Protein AF-A0A0G0PPK8-F1 (afdb_monomer)

Radius of gyration: 17.49 Å; Cα contacts (8 Å, |Δi|>4): 273; chains: 1; bounding box: 46×31×46 Å

pLDDT: mean 92.74, std 5.77, range [59.47, 97.94]

Structure (mmCIF, N/CA/C/O backbone):
data_AF-A0A0G0PPK8-F1
#
_entry.id   AF-A0A0G0PPK8-F1
#
loop_
_atom_site.group_PDB
_atom_site.id
_atom_site.type_symbol
_atom_site.label_atom_id
_atom_site.label_alt_id
_atom_site.label_comp_id
_atom_site.label_asym_id
_atom_site.label_entity_id
_atom_site.label_seq_id
_atom_site.pdbx_PDB_ins_code
_atom_site.Cartn_x
_atom_site.Cartn_y
_atom_site.Cartn_z
_atom_site.occupancy
_atom_site.B_iso_or_equiv
_atom_site.auth_seq_id
_atom_site.auth_comp_id
_atom_site.auth_asym_id
_atom_site.auth_atom_id
_atom_site.pdbx_PDB_model_num
ATOM 1 N N . MET A 1 1 ? -11.415 -2.241 -5.442 1.00 61.16 1 MET A N 1
ATOM 2 C CA . MET A 1 1 ? -12.197 -3.341 -6.053 1.00 61.16 1 MET A CA 1
ATOM 3 C C . MET A 1 1 ? -11.674 -4.699 -5.634 1.00 61.16 1 MET A C 1
ATOM 5 O O . MET A 1 1 ? -12.478 -5.451 -5.121 1.00 61.16 1 MET A O 1
ATOM 9 N N . ALA A 1 2 ? -10.376 -4.990 -5.770 1.00 75.19 2 ALA A N 1
ATOM 10 C CA . ALA A 1 2 ? -9.799 -6.233 -5.242 1.00 75.19 2 ALA A CA 1
ATOM 11 C C . ALA A 1 2 ? -10.056 -6.414 -3.732 1.00 75.19 2 ALA A C 1
ATOM 13 O O . ALA A 1 2 ? -10.532 -7.459 -3.322 1.00 75.19 2 ALA A O 1
ATOM 14 N N . LEU A 1 3 ? -9.889 -5.352 -2.932 1.00 80.19 3 LEU A N 1
ATOM 15 C CA . LEU A 1 3 ? -10.149 -5.392 -1.483 1.00 80.19 3 LEU A CA 1
ATOM 16 C C . LEU A 1 3 ? -11.588 -5.790 -1.114 1.00 80.19 3 LEU A C 1
ATOM 18 O O . LEU A 1 3 ? -11.798 -6.429 -0.096 1.00 80.19 3 LEU A O 1
ATOM 22 N N . ALA A 1 4 ? -12.577 -5.463 -1.949 1.00 78.81 4 ALA A N 1
ATOM 23 C CA . ALA A 1 4 ? -13.970 -5.840 -1.693 1.00 78.81 4 ALA A CA 1
ATOM 24 C C . ALA A 1 4 ? -14.207 -7.359 -1.810 1.00 78.81 4 ALA A C 1
ATOM 26 O O . ALA A 1 4 ? -15.272 -7.832 -1.447 1.00 78.81 4 ALA A O 1
ATOM 27 N N . LEU A 1 5 ? -13.239 -8.108 -2.346 1.00 84.06 5 LEU A N 1
ATOM 28 C CA . LEU A 1 5 ? -13.270 -9.569 -2.427 1.00 84.06 5 LEU A CA 1
ATOM 29 C C . LEU A 1 5 ? -12.538 -10.234 -1.253 1.00 84.06 5 LEU A C 1
ATOM 31 O O . LEU A 1 5 ? -12.618 -11.447 -1.106 1.00 84.06 5 LEU A O 1
ATOM 35 N N . SER A 1 6 ? -11.791 -9.462 -0.460 1.00 88.50 6 SER A N 1
ATOM 36 C CA . SER A 1 6 ? -10.935 -9.970 0.621 1.00 88.50 6 SER A CA 1
ATOM 37 C C . SER A 1 6 ? -11.378 -9.513 2.009 1.00 88.50 6 SER A C 1
ATOM 39 O O . SER A 1 6 ? -10.839 -9.995 2.996 1.00 88.50 6 SER A O 1
ATOM 41 N N . PHE A 1 7 ? -12.323 -8.575 2.088 1.00 91.44 7 PHE A N 1
ATOM 42 C CA . PHE A 1 7 ? -12.811 -8.003 3.338 1.00 91.44 7 PHE A CA 1
ATOM 43 C C . PHE A 1 7 ? -14.335 -7.916 3.319 1.00 91.44 7 PHE A C 1
ATOM 45 O O . PHE A 1 7 ? -14.922 -7.479 2.327 1.00 91.44 7 PHE A O 1
ATOM 52 N N . ASP A 1 8 ? -14.961 -8.235 4.449 1.00 88.94 8 ASP A N 1
ATOM 53 C CA . ASP A 1 8 ? -16.419 -8.154 4.611 1.00 88.94 8 ASP A CA 1
ATOM 54 C C . ASP A 1 8 ? -16.922 -6.704 4.616 1.00 88.94 8 ASP A C 1
ATOM 56 O O . ASP A 1 8 ? -18.039 -6.405 4.182 1.00 88.94 8 ASP A O 1
ATOM 60 N N . LYS A 1 9 ? -16.074 -5.780 5.089 1.00 95.44 9 LYS A N 1
ATOM 61 C CA . LYS A 1 9 ? -16.403 -4.366 5.260 1.00 95.44 9 LYS A CA 1
ATOM 62 C C . LYS A 1 9 ? -15.239 -3.456 4.882 1.00 95.44 9 LYS A C 1
ATOM 64 O O . LYS A 1 9 ? -14.116 -3.646 5.338 1.00 95.44 9 LYS A O 1
ATOM 69 N N . LEU A 1 10 ? -15.535 -2.396 4.132 1.00 97.50 10 LEU A N 1
ATOM 70 C CA . LEU A 1 10 ? -14.619 -1.293 3.849 1.00 97.50 10 LEU A CA 1
ATOM 71 C C . LEU A 1 10 ? -15.126 0.017 4.458 1.00 97.50 10 LEU A C 1
ATOM 73 O O . LEU A 1 10 ? -16.274 0.421 4.260 1.00 97.50 10 LEU A O 1
ATOM 77 N N . VAL A 1 11 ? -14.237 0.718 5.160 1.00 97.31 11 VAL A N 1
ATOM 78 C CA . VAL A 1 11 ? -14.459 2.092 5.625 1.00 97.31 11 VAL A CA 1
ATOM 79 C C . VAL A 1 11 ? -13.719 3.039 4.682 1.00 97.31 11 VAL A C 1
ATOM 81 O O . VAL A 1 11 ? -12.494 3.048 4.619 1.00 97.31 11 VAL A O 1
ATOM 84 N N . LEU A 1 12 ? -14.470 3.819 3.911 1.00 97.50 12 LEU A N 1
ATOM 85 C CA . LEU A 1 12 ? -13.967 4.740 2.900 1.00 97.50 12 LEU A CA 1
ATOM 86 C C . LEU A 1 12 ? -13.940 6.156 3.484 1.00 97.50 12 LEU A C 1
ATOM 88 O O . LEU A 1 12 ? -14.988 6.787 3.641 1.00 97.50 12 LEU A O 1
ATOM 92 N N . VAL A 1 13 ? -12.747 6.658 3.804 1.00 97.62 13 VAL A N 1
ATOM 93 C CA . VAL A 1 13 ? -12.580 7.980 4.425 1.00 97.62 13 VAL A CA 1
ATOM 94 C C . VAL A 1 13 ? -12.014 8.988 3.427 1.00 97.62 13 VAL A C 1
ATOM 96 O O . VAL A 1 13 ? -11.005 8.731 2.775 1.00 97.62 13 VAL A O 1
ATOM 99 N N . GLY A 1 14 ? -12.658 10.148 3.290 1.00 96.38 14 GLY A N 1
ATOM 100 C CA . GLY A 1 14 ? -12.242 11.182 2.344 1.00 96.38 14 GLY A CA 1
ATOM 101 C C . GLY A 1 14 ? -13.080 12.458 2.421 1.00 96.38 14 GLY A C 1
ATOM 102 O O . GLY A 1 14 ? -14.135 12.499 3.040 1.00 96.38 14 GLY A O 1
ATOM 103 N N . ARG A 1 15 ? -12.606 13.532 1.783 1.00 94.50 15 ARG A N 1
ATOM 104 C CA . ARG A 1 15 ? -13.264 14.854 1.843 1.00 94.50 15 ARG A CA 1
ATOM 105 C C . ARG A 1 15 ? -14.350 15.054 0.784 1.00 94.50 15 ARG A C 1
ATOM 107 O O . ARG A 1 15 ? -15.254 15.855 0.978 1.00 94.50 15 ARG A O 1
ATOM 114 N N . ASP A 1 16 ? -14.249 14.351 -0.341 1.00 96.19 16 ASP A N 1
ATOM 115 C CA . ASP A 1 16 ? -15.179 14.486 -1.464 1.00 96.19 16 ASP A CA 1
ATOM 116 C C . ASP A 1 16 ? -16.331 13.484 -1.311 1.00 96.19 16 ASP A C 1
ATOM 118 O O . ASP A 1 16 ? -16.202 12.299 -1.638 1.00 96.19 16 ASP A O 1
ATOM 122 N N . ALA A 1 17 ? -17.459 13.968 -0.789 1.00 95.62 17 ALA A N 1
ATOM 123 C CA . ALA A 1 17 ? -18.644 13.154 -0.534 1.00 95.62 17 ALA A CA 1
ATOM 124 C C . ALA A 1 17 ? -19.214 12.515 -1.812 1.00 95.62 17 ALA A C 1
ATOM 126 O O . ALA A 1 17 ? -19.687 11.377 -1.772 1.00 95.62 17 ALA A O 1
ATOM 127 N N . PHE A 1 18 ? -19.131 13.202 -2.956 1.00 96.88 18 PHE A N 1
ATOM 128 C CA . PHE A 1 18 ? -19.638 12.687 -4.226 1.00 96.88 18 PHE A CA 1
ATOM 129 C C . PHE A 1 18 ? -18.794 11.503 -4.713 1.00 96.88 18 PHE A C 1
ATOM 131 O O . PHE A 1 18 ? -19.330 10.438 -5.035 1.00 96.88 18 PHE A O 1
ATOM 138 N N . ARG A 1 19 ? -17.461 11.639 -4.692 1.00 95.44 19 ARG A N 1
ATOM 139 C CA . ARG A 1 19 ? -16.540 10.540 -5.027 1.00 95.44 19 ARG A CA 1
ATOM 140 C C . ARG A 1 19 ? -16.671 9.373 -4.057 1.00 95.44 19 ARG A C 1
ATOM 142 O O . ARG A 1 19 ? -16.663 8.226 -4.505 1.00 95.44 19 ARG A O 1
ATOM 149 N N . LEU A 1 20 ? -16.822 9.647 -2.759 1.00 97.06 20 LEU A N 1
ATOM 150 C CA . LEU A 1 20 ? -17.051 8.610 -1.753 1.00 97.06 20 LEU A CA 1
ATOM 151 C C . LEU A 1 20 ? -18.338 7.839 -2.028 1.00 97.06 20 LEU A C 1
ATOM 153 O O . LEU A 1 20 ? -18.304 6.611 -2.045 1.00 97.06 20 LEU A O 1
ATOM 157 N N . LYS A 1 21 ? -19.448 8.525 -2.320 1.00 97.88 21 LYS A N 1
ATOM 158 C CA . LYS A 1 21 ? -20.720 7.864 -2.637 1.00 97.88 21 LYS A CA 1
ATOM 159 C C . LYS A 1 21 ? -20.621 7.013 -3.904 1.00 97.88 21 LYS A C 1
ATOM 161 O O . LYS A 1 21 ? -21.094 5.877 -3.931 1.00 97.88 21 LYS A O 1
ATOM 166 N N . ALA A 1 22 ? -19.948 7.521 -4.937 1.00 96.31 22 ALA A N 1
ATOM 167 C CA . ALA A 1 22 ? -19.699 6.764 -6.160 1.00 96.31 22 ALA A CA 1
ATOM 168 C C . ALA A 1 22 ? -18.829 5.516 -5.910 1.00 96.31 22 ALA A C 1
ATOM 170 O O . ALA A 1 22 ? -19.069 4.464 -6.511 1.00 96.31 22 ALA A O 1
ATOM 171 N N . LEU A 1 23 ? -17.822 5.614 -5.034 1.00 95.00 23 LEU A N 1
ATOM 172 C CA . LEU A 1 23 ? -16.968 4.489 -4.652 1.00 95.00 23 LEU A CA 1
ATOM 173 C C . LEU A 1 23 ? -17.713 3.474 -3.778 1.00 95.00 23 LEU A C 1
ATOM 175 O O . LEU A 1 23 ? -17.586 2.279 -4.033 1.00 95.00 23 LEU A O 1
ATOM 179 N N . GLN A 1 24 ? -18.532 3.936 -2.831 1.00 97.31 24 GLN A N 1
ATOM 180 C CA . GLN A 1 24 ? -19.403 3.102 -2.000 1.00 97.31 24 GLN A CA 1
ATOM 181 C C . GLN A 1 24 ? -20.244 2.170 -2.872 1.00 97.31 24 GLN A C 1
ATOM 183 O O . GLN A 1 24 ? -20.127 0.954 -2.761 1.00 97.31 24 GLN A O 1
ATOM 188 N N . GLY A 1 25 ? -20.970 2.727 -3.848 1.00 96.56 25 GLY A N 1
ATOM 189 C CA . GLY A 1 25 ? -21.791 1.919 -4.749 1.00 96.56 25 GLY A CA 1
ATOM 190 C C . GLY A 1 25 ? -20.979 0.922 -5.587 1.00 96.56 25 GLY A C 1
ATOM 191 O O . GLY A 1 25 ? -21.481 -0.144 -5.932 1.00 96.56 25 GLY A O 1
ATOM 192 N N . LYS A 1 26 ? -19.713 1.220 -5.924 1.00 94.44 26 LYS A N 1
ATOM 193 C CA . LYS A 1 26 ? -18.829 0.256 -6.612 1.00 94.44 26 LYS A CA 1
ATOM 194 C C . LYS A 1 26 ? -18.411 -0.903 -5.706 1.00 94.44 26 LYS A C 1
ATOM 196 O O . LYS A 1 26 ? -18.257 -2.010 -6.213 1.00 94.44 26 LYS A O 1
ATOM 201 N N . VAL A 1 27 ? -18.187 -0.639 -4.420 1.00 95.38 27 VAL A N 1
ATOM 202 C CA . VAL A 1 27 ? -17.830 -1.654 -3.419 1.00 95.38 27 VAL A CA 1
ATOM 203 C C . VAL A 1 27 ? -19.038 -2.539 -3.108 1.00 95.38 27 VAL A C 1
ATOM 205 O O . VAL A 1 27 ? -18.928 -3.757 -3.199 1.00 95.38 27 VAL A O 1
ATOM 208 N N . GLU A 1 28 ? -20.205 -1.942 -2.870 1.00 95.25 28 GLU A N 1
ATOM 209 C CA . GLU A 1 28 ? -21.443 -2.668 -2.549 1.00 95.25 28 GLU A CA 1
ATOM 210 C C . GLU A 1 28 ? -21.911 -3.561 -3.703 1.00 95.25 28 GLU A C 1
ATOM 212 O O . GLU A 1 28 ? -22.297 -4.705 -3.484 1.00 95.25 28 GLU A O 1
ATOM 217 N N . ARG A 1 29 ? -21.772 -3.112 -4.960 1.00 94.56 29 ARG A N 1
ATOM 218 C CA . ARG A 1 29 ? -22.034 -3.958 -6.144 1.00 94.56 29 ARG A CA 1
ATOM 219 C C . ARG A 1 29 ? -21.132 -5.191 -6.245 1.00 94.56 29 ARG A C 1
ATOM 221 O O . ARG A 1 29 ? -21.389 -6.058 -7.074 1.00 94.56 29 ARG A O 1
ATOM 228 N N . ARG A 1 30 ? -20.053 -5.255 -5.464 1.00 90.56 30 ARG A N 1
ATOM 229 C CA . ARG A 1 30 ? -19.171 -6.424 -5.360 1.00 90.56 30 ARG A CA 1
ATOM 230 C C . ARG A 1 30 ? -19.468 -7.289 -4.133 1.00 90.56 30 ARG A C 1
ATOM 232 O O . ARG A 1 30 ? -18.726 -8.231 -3.903 1.00 90.56 30 ARG A O 1
ATOM 239 N N . GLY A 1 31 ? -20.545 -7.001 -3.399 1.00 91.81 31 GLY A N 1
ATOM 240 C CA . GLY A 1 31 ? -20.997 -7.791 -2.251 1.00 91.81 31 GLY A CA 1
ATOM 241 C C . GLY A 1 31 ? -20.334 -7.429 -0.921 1.00 91.81 31 GLY A C 1
ATOM 242 O O . GLY A 1 31 ? -20.536 -8.135 0.056 1.00 91.81 31 GLY A O 1
ATOM 243 N N . CYS A 1 32 ? -19.564 -6.339 -0.864 1.00 95.25 32 CYS A N 1
ATOM 244 C CA . CYS A 1 32 ? -18.865 -5.897 0.344 1.00 95.25 32 CYS A CA 1
ATOM 245 C C . CYS A 1 32 ? -19.597 -4.721 1.001 1.00 95.25 32 CYS A C 1
ATOM 247 O O . CYS A 1 32 ? -20.018 -3.785 0.311 1.00 95.25 32 CYS A O 1
ATOM 249 N N . GLN A 1 33 ? -19.719 -4.727 2.330 1.00 96.19 33 GLN A N 1
ATOM 250 C CA . GLN A 1 33 ? -20.308 -3.607 3.059 1.00 96.19 33 GLN A CA 1
ATOM 251 C C . GLN A 1 33 ? -19.392 -2.379 2.965 1.00 96.19 33 GLN A C 1
ATOM 253 O O . GLN A 1 33 ? -18.202 -2.462 3.258 1.00 96.19 33 GLN A O 1
ATOM 258 N N . ALA A 1 34 ? -19.934 -1.210 2.622 1.00 97.31 34 ALA A N 1
ATOM 259 C CA . ALA A 1 34 ? -19.151 0.020 2.544 1.00 97.31 34 ALA A CA 1
ATOM 260 C C . ALA A 1 34 ? -19.726 1.122 3.437 1.00 97.31 34 ALA A C 1
ATOM 262 O O . ALA A 1 34 ? -20.887 1.507 3.311 1.00 97.31 34 ALA A O 1
ATOM 263 N N . VAL A 1 35 ? -18.889 1.678 4.310 1.00 97.31 35 VAL A N 1
ATOM 264 C CA . VAL A 1 35 ? -19.208 2.857 5.127 1.00 97.31 35 VAL A CA 1
ATOM 265 C C . VAL A 1 35 ? -18.378 4.024 4.619 1.00 97.31 35 VAL A C 1
ATOM 267 O O . VAL A 1 35 ? -17.168 3.890 4.481 1.00 97.31 35 VAL A O 1
ATOM 270 N N . ILE A 1 36 ? -19.007 5.165 4.345 1.00 97.94 36 ILE A N 1
ATOM 271 C CA . ILE A 1 36 ? -18.302 6.391 3.950 1.00 97.94 36 ILE A CA 1
ATOM 272 C C . ILE A 1 36 ? -18.223 7.364 5.124 1.00 97.94 36 ILE A C 1
ATOM 274 O O . ILE A 1 36 ? -19.154 7.449 5.921 1.00 97.94 36 ILE A O 1
ATOM 278 N N . SER A 1 37 ? -17.126 8.109 5.224 1.00 97.25 37 SER A N 1
ATOM 279 C CA . SER A 1 37 ? -16.945 9.137 6.251 1.00 97.25 37 SER A CA 1
ATOM 280 C C . SER A 1 37 ? -16.005 10.236 5.771 1.00 97.25 37 SER A C 1
ATOM 282 O O . SER A 1 37 ? -15.072 9.978 5.015 1.00 97.25 37 SER A O 1
ATOM 284 N N . SER A 1 38 ? -16.209 11.460 6.248 1.00 96.06 38 SER A N 1
ATOM 285 C CA . SER A 1 38 ? -15.200 12.525 6.175 1.00 96.06 38 SER A CA 1
ATOM 286 C C . SER A 1 38 ? -14.371 12.653 7.454 1.00 96.06 38 SER A C 1
ATOM 288 O O . SER A 1 38 ? -13.388 13.388 7.471 1.00 96.06 38 SER A O 1
ATOM 290 N N . ASP A 1 39 ? -14.762 11.945 8.514 1.00 95.88 39 ASP A N 1
ATOM 291 C CA . ASP A 1 39 ? -14.097 11.932 9.813 1.00 95.88 39 ASP A CA 1
ATOM 292 C C . ASP A 1 39 ? -13.145 10.730 9.935 1.00 95.88 39 ASP A C 1
ATOM 294 O O . ASP A 1 39 ? -13.548 9.575 9.732 1.00 95.88 39 ASP A O 1
ATOM 298 N N . LEU A 1 40 ? -11.891 11.019 10.295 1.00 96.19 40 LEU A N 1
ATOM 299 C CA . LEU A 1 40 ? -10.827 10.045 10.538 1.00 96.19 40 LEU A CA 1
ATOM 300 C C . LEU A 1 40 ? -11.079 9.174 11.773 1.00 96.19 40 LEU A C 1
ATOM 302 O O . LEU A 1 40 ? -10.518 8.085 11.848 1.00 96.19 40 LEU A O 1
ATOM 306 N N . VAL A 1 41 ? -11.957 9.570 12.699 1.00 96.00 41 VAL A N 1
ATOM 307 C CA . VAL A 1 41 ? -12.339 8.730 13.849 1.00 96.00 41 VAL A CA 1
ATOM 308 C C . VAL A 1 41 ? -12.871 7.366 13.397 1.00 96.00 41 VAL A C 1
ATOM 310 O O . VAL A 1 41 ? -12.678 6.369 14.090 1.00 96.00 41 VAL A O 1
ATOM 313 N N . GLN A 1 42 ? -13.480 7.275 12.210 1.00 96.44 42 GLN A N 1
ATOM 314 C CA . GLN A 1 42 ? -13.987 6.008 11.670 1.00 96.44 42 GLN A CA 1
ATOM 315 C C . GLN A 1 42 ? -12.887 4.987 11.336 1.00 96.44 42 GLN A C 1
ATOM 317 O O . GLN A 1 42 ? -13.186 3.795 11.255 1.00 96.44 42 GLN A O 1
ATOM 322 N N . VAL A 1 43 ? -11.628 5.422 11.196 1.00 96.75 43 VAL A N 1
ATOM 323 C CA . VAL A 1 43 ? -10.470 4.542 10.956 1.00 96.75 43 VAL A CA 1
ATOM 324 C C . VAL A 1 43 ? -10.281 3.541 12.101 1.00 96.75 43 VAL A C 1
ATOM 326 O O . VAL A 1 43 ? -9.858 2.415 11.854 1.00 96.75 43 VAL A O 1
ATOM 329 N N . ARG A 1 44 ? -10.705 3.878 13.329 1.00 96.25 44 ARG A N 1
ATOM 330 C CA . ARG A 1 44 ? -10.547 3.016 14.517 1.00 96.25 44 ARG A CA 1
ATOM 331 C C . ARG A 1 44 ? -11.285 1.678 14.425 1.00 96.25 44 ARG A C 1
ATOM 333 O O . ARG A 1 44 ? -11.077 0.801 15.255 1.00 96.25 44 ARG A O 1
ATOM 340 N N . ASN A 1 45 ? -12.186 1.547 13.453 1.00 93.94 45 ASN A N 1
ATOM 341 C CA . ASN A 1 45 ? -12.973 0.342 13.218 1.00 93.94 45 ASN A CA 1
ATOM 342 C C . ASN A 1 45 ? -12.285 -0.642 12.256 1.00 93.94 45 ASN A C 1
ATOM 344 O O . ASN A 1 45 ? -12.868 -1.685 11.971 1.00 93.94 45 ASN A O 1
ATOM 348 N N . ALA A 1 46 ? -11.116 -0.297 11.707 1.00 95.94 46 ALA A N 1
ATOM 349 C CA . ALA A 1 46 ? -10.417 -1.093 10.708 1.00 95.94 46 ALA A CA 1
ATOM 350 C C . ALA A 1 46 ? -9.212 -1.831 11.306 1.00 95.94 46 ALA A C 1
ATOM 352 O O . ALA A 1 46 ? -8.419 -1.247 12.044 1.00 95.94 46 ALA A O 1
ATOM 353 N N . ASP A 1 47 ? -9.064 -3.103 10.936 1.00 94.94 47 ASP A N 1
ATOM 354 C CA . ASP A 1 47 ? -7.879 -3.917 11.239 1.00 94.94 47 ASP A CA 1
ATOM 355 C C . ASP A 1 47 ? -6.713 -3.577 10.301 1.00 94.94 47 ASP A C 1
ATOM 357 O O . ASP A 1 47 ? -5.554 -3.552 10.709 1.00 94.94 47 ASP A O 1
ATOM 361 N N . VAL A 1 48 ? -7.037 -3.255 9.044 1.00 95.94 48 VAL A N 1
ATOM 362 C CA . VAL A 1 48 ? -6.084 -2.824 8.018 1.00 95.94 48 VAL A CA 1
ATOM 363 C C . VAL A 1 48 ? -6.463 -1.435 7.520 1.00 95.94 48 VAL A C 1
ATOM 365 O O . VAL A 1 48 ? -7.580 -1.201 7.056 1.00 95.94 48 VAL A O 1
ATOM 368 N N . VAL A 1 49 ? -5.513 -0.509 7.581 1.00 97.19 49 VAL A N 1
ATOM 369 C CA . VAL A 1 49 ? -5.653 0.878 7.136 1.00 97.19 49 VAL A CA 1
ATOM 370 C C . VAL A 1 49 ? -4.743 1.097 5.937 1.00 97.19 49 VAL A C 1
ATOM 372 O O . VAL A 1 49 ? -3.547 0.855 6.019 1.00 97.19 49 VAL A O 1
ATOM 375 N N . ILE A 1 50 ? -5.284 1.588 4.824 1.00 97.12 50 ILE A N 1
ATOM 376 C CA . ILE A 1 50 ? -4.486 1.971 3.652 1.00 97.12 50 ILE A CA 1
ATOM 377 C C . ILE A 1 50 ? -4.566 3.485 3.505 1.00 97.12 50 ILE A C 1
ATOM 379 O O . ILE A 1 50 ? -5.653 4.030 3.301 1.00 97.12 50 ILE A O 1
ATOM 383 N N . THR A 1 51 ? -3.430 4.172 3.588 1.00 96.81 51 THR A N 1
ATOM 384 C CA . THR A 1 51 ? -3.371 5.620 3.363 1.00 96.81 51 THR A CA 1
ATOM 385 C C . THR A 1 51 ? -2.909 5.885 1.935 1.00 96.81 51 THR A C 1
ATOM 387 O O . THR A 1 51 ? -1.799 5.548 1.541 1.00 96.81 51 THR A O 1
ATOM 390 N N . ALA A 1 52 ? -3.781 6.493 1.136 1.00 94.44 52 ALA A N 1
ATOM 391 C CA . ALA A 1 52 ? -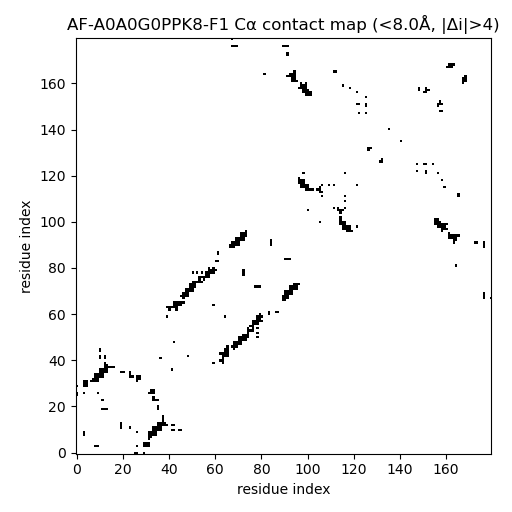3.489 6.904 -0.237 1.00 94.44 52 ALA A CA 1
ATOM 392 C C . ALA A 1 52 ? -4.065 8.306 -0.473 1.00 94.44 52 ALA A C 1
ATOM 394 O O . ALA A 1 52 ? -4.946 8.512 -1.310 1.00 94.44 52 ALA A O 1
ATOM 395 N N . THR A 1 53 ? -3.648 9.260 0.361 1.00 93.94 53 THR A N 1
ATOM 396 C CA . THR A 1 53 ? -4.199 10.618 0.366 1.00 93.94 53 THR A CA 1
ATOM 397 C C . THR A 1 53 ? -3.204 11.629 -0.190 1.00 93.94 53 THR A C 1
ATOM 399 O O . THR A 1 53 ? -2.004 11.387 -0.263 1.00 93.94 53 THR A O 1
ATOM 402 N N . SER A 1 54 ? -3.714 12.804 -0.555 1.00 92.00 54 SER A N 1
ATOM 403 C CA . SER A 1 54 ? -2.909 13.958 -0.960 1.00 92.00 54 SER A CA 1
ATOM 404 C C . SER A 1 54 ? -2.651 14.930 0.203 1.00 92.00 54 SER A C 1
ATOM 406 O O . SER A 1 54 ? -2.507 16.133 -0.022 1.00 92.00 54 SER A O 1
ATOM 408 N N . ALA A 1 55 ? -2.741 14.471 1.456 1.00 93.94 55 ALA A N 1
ATOM 409 C CA . ALA A 1 55 ? -2.505 15.331 2.609 1.00 93.94 55 ALA A CA 1
ATOM 410 C C . ALA A 1 55 ? -1.026 15.757 2.657 1.00 93.94 55 ALA A C 1
ATOM 412 O O . ALA A 1 55 ? -0.149 14.908 2.518 1.00 93.94 55 ALA A O 1
ATOM 413 N N . PRO A 1 56 ? -0.722 17.043 2.905 1.00 92.62 56 PRO A N 1
ATOM 414 C CA . PRO A 1 56 ? 0.658 17.533 2.908 1.00 92.62 56 PRO A CA 1
ATOM 415 C C . PRO A 1 56 ? 1.427 17.174 4.192 1.00 92.62 56 PRO A C 1
ATOM 417 O O . PRO A 1 56 ? 2.570 17.586 4.360 1.00 92.62 56 PRO A O 1
ATOM 420 N N . ARG A 1 57 ? 0.790 16.478 5.140 1.00 93.44 57 ARG A N 1
ATOM 421 C CA . ARG A 1 57 ? 1.341 16.160 6.461 1.00 93.44 57 ARG A CA 1
ATOM 422 C C . ARG A 1 57 ? 0.750 14.867 7.005 1.00 93.44 57 ARG A C 1
ATOM 424 O O . ARG A 1 57 ? -0.293 14.417 6.532 1.00 93.44 57 ARG A O 1
ATOM 431 N N . ALA A 1 58 ? 1.360 14.353 8.070 1.00 93.56 58 ALA A N 1
ATOM 432 C CA . ALA A 1 58 ? 0.785 13.274 8.856 1.00 93.56 58 ALA A CA 1
ATOM 433 C C . ALA A 1 58 ? -0.598 13.669 9.411 1.00 93.56 58 ALA A C 1
ATOM 435 O O . ALA A 1 58 ? -0.767 14.738 10.011 1.00 93.56 58 ALA A O 1
ATOM 436 N N . ILE A 1 59 ? -1.587 12.805 9.179 1.00 96.44 59 ILE A N 1
ATOM 437 C CA . ILE A 1 59 ? -2.991 12.993 9.582 1.00 96.44 59 ILE A CA 1
ATOM 438 C C . ILE A 1 59 ? -3.522 11.826 10.419 1.00 96.44 59 ILE A C 1
ATOM 440 O O . ILE A 1 59 ? -4.509 11.990 11.137 1.00 96.44 59 ILE A O 1
ATOM 444 N N . ILE A 1 60 ? -2.873 10.662 10.361 1.00 97.81 60 ILE A N 1
ATOM 445 C CA . ILE A 1 60 ? -3.195 9.529 11.223 1.00 97.81 60 ILE A CA 1
ATOM 446 C C . ILE A 1 60 ? -2.543 9.754 12.588 1.00 97.81 60 ILE A C 1
ATOM 448 O O . ILE A 1 60 ? -1.383 10.151 12.679 1.00 97.81 60 ILE A O 1
ATOM 452 N N . LYS A 1 61 ? -3.314 9.518 13.648 1.00 97.31 61 LYS A N 1
ATOM 453 C CA . LYS A 1 61 ? -2.918 9.691 15.046 1.00 97.31 61 LYS A CA 1
ATOM 454 C C . LYS 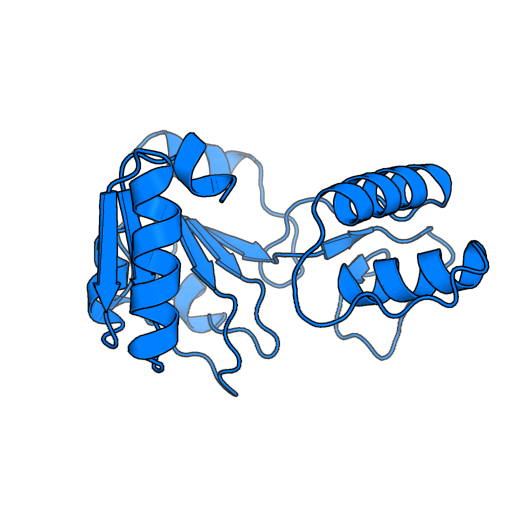A 1 61 ? -3.245 8.428 15.832 1.00 97.31 61 LYS A C 1
ATOM 456 O O . LYS A 1 61 ? -3.960 7.559 15.332 1.00 97.31 61 LYS A O 1
ATOM 461 N N . SER A 1 62 ? -2.755 8.342 17.065 1.00 96.62 62 SER A N 1
ATOM 462 C CA . SER A 1 62 ? -2.952 7.170 17.917 1.00 96.62 62 SER A CA 1
ATOM 463 C C . SER A 1 62 ? -4.424 6.898 18.210 1.00 96.62 62 SER A C 1
ATOM 465 O O . SER A 1 62 ? -4.811 5.733 18.188 1.00 96.62 62 SER A O 1
ATOM 467 N N . GLU A 1 63 ? -5.259 7.9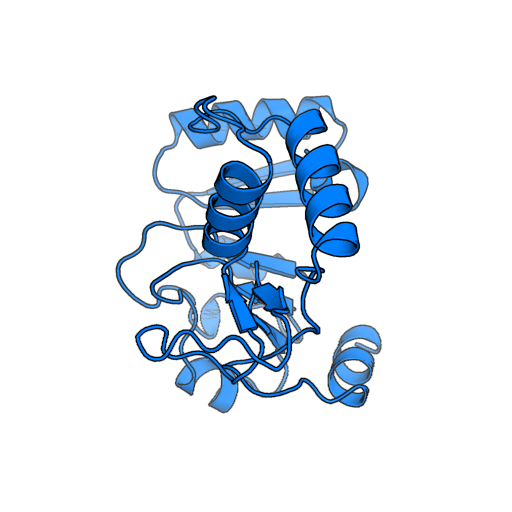31 18.383 1.00 95.88 63 GLU A N 1
ATOM 468 C CA . GLU A 1 63 ? -6.701 7.767 18.613 1.00 95.88 63 GLU A CA 1
ATOM 469 C C . GLU A 1 63 ? -7.472 7.216 17.399 1.00 95.88 63 GLU A C 1
ATOM 471 O O . GLU A 1 63 ? -8.584 6.709 17.546 1.00 95.88 63 GLU A O 1
ATOM 476 N N . HIS A 1 64 ? -6.894 7.300 16.196 1.00 97.62 64 HIS A N 1
ATOM 477 C CA . HIS A 1 64 ? -7.529 6.817 14.969 1.00 97.62 64 HIS A CA 1
ATOM 478 C C . HIS A 1 64 ? -7.303 5.323 14.728 1.00 97.62 64 HIS A C 1
ATOM 480 O O . HIS A 1 64 ? -7.978 4.751 13.880 1.00 97.62 64 HIS A O 1
ATOM 486 N N . LEU A 1 65 ? -6.344 4.690 15.407 1.00 97.75 65 LEU A N 1
ATOM 487 C CA . LEU A 1 65 ? -5.919 3.327 15.094 1.00 97.75 65 LEU A CA 1
ATOM 488 C C . LEU A 1 65 ? -6.410 2.335 16.141 1.00 97.75 65 LEU A C 1
ATOM 490 O O . LEU A 1 65 ? -6.142 2.501 17.337 1.00 97.75 65 LEU A O 1
ATOM 494 N N . LYS A 1 66 ? -7.055 1.264 15.665 1.00 96.50 66 LYS A N 1
ATOM 495 C CA . LYS A 1 66 ? -7.380 0.085 16.472 1.00 96.50 66 LYS A CA 1
ATOM 496 C C . LYS A 1 66 ? -6.104 -0.497 17.092 1.00 96.50 66 LYS A C 1
ATOM 498 O O . LYS A 1 66 ? -4.997 -0.291 16.585 1.00 96.50 66 LYS A O 1
ATOM 503 N N . GLN A 1 67 ? -6.246 -1.195 18.213 1.00 94.69 67 GLN A N 1
ATOM 504 C CA . GLN A 1 67 ? -5.160 -2.010 18.748 1.00 94.69 67 GLN A CA 1
ATOM 505 C C . GLN A 1 67 ? -4.724 -3.043 17.702 1.00 94.69 67 GLN A C 1
ATOM 507 O O . GLN A 1 67 ? -5.580 -3.639 17.051 1.00 94.69 67 GLN A O 1
ATOM 512 N N . SER A 1 68 ? -3.411 -3.218 17.537 1.00 94.88 68 SER A N 1
ATOM 513 C CA . SER A 1 68 ? -2.827 -4.169 16.578 1.00 94.88 68 SER A CA 1
ATOM 514 C C . SER A 1 68 ? -3.188 -3.925 15.106 1.00 94.88 68 SER A C 1
ATOM 516 O O . SER A 1 68 ? -3.072 -4.823 14.279 1.00 94.88 68 SER A O 1
ATOM 518 N N . ALA A 1 69 ? -3.579 -2.697 14.750 1.00 96.06 69 ALA A N 1
ATOM 519 C CA . ALA A 1 69 ? -3.853 -2.342 13.362 1.00 96.06 69 ALA A CA 1
ATOM 520 C C . ALA A 1 69 ? -2.594 -2.431 12.476 1.00 96.06 69 ALA A C 1
ATOM 522 O O . ALA A 1 69 ? -1.494 -2.041 12.882 1.00 96.06 69 ALA A O 1
ATOM 523 N N . VAL A 1 70 ? -2.785 -2.858 11.227 1.00 96.88 70 VAL A N 1
ATOM 524 C CA . VAL A 1 70 ? -1.774 -2.781 10.164 1.00 96.88 70 VAL A CA 1
ATOM 525 C C . VAL A 1 70 ? -2.052 -1.557 9.301 1.00 96.88 70 VAL A C 1
ATOM 527 O O . VAL A 1 70 ? -3.155 -1.396 8.785 1.00 96.88 70 VAL A O 1
ATOM 530 N N . VAL A 1 71 ? -1.056 -0.698 9.101 1.00 97.56 71 VAL A N 1
ATOM 531 C CA . VAL A 1 71 ? -1.150 0.484 8.242 1.00 97.56 71 VAL A CA 1
ATOM 532 C C . VAL A 1 71 ? -0.258 0.308 7.020 1.00 97.56 71 VAL A C 1
ATOM 534 O O . VAL A 1 71 ? 0.960 0.283 7.141 1.00 97.56 71 VAL A O 1
ATOM 537 N N . PHE A 1 72 ? -0.854 0.216 5.835 1.00 97.00 72 PHE A N 1
ATOM 538 C CA . PHE A 1 72 ? -0.150 0.215 4.556 1.00 97.00 72 PHE A CA 1
ATOM 539 C C . PHE A 1 72 ? -0.064 1.655 4.025 1.00 97.00 72 PHE A C 1
ATOM 541 O O . PHE A 1 72 ? -1.044 2.205 3.513 1.00 97.00 72 PHE A O 1
ATOM 548 N N . GLU A 1 73 ? 1.097 2.286 4.204 1.00 96.25 73 GLU A N 1
ATOM 549 C CA . GLU A 1 73 ? 1.316 3.713 3.955 1.00 96.25 73 GLU A CA 1
ATOM 550 C C . GLU A 1 73 ? 1.799 3.972 2.526 1.00 96.25 73 GLU A C 1
ATOM 552 O O . GLU A 1 73 ? 2.959 3.737 2.208 1.00 96.25 73 GLU A O 1
ATOM 557 N N . VAL A 1 74 ? 0.920 4.473 1.656 1.00 95.25 74 VAL A N 1
ATOM 558 C CA . VAL A 1 74 ? 1.231 4.742 0.236 1.00 95.25 74 VAL A CA 1
ATOM 559 C C . VAL A 1 74 ? 1.450 6.237 -0.037 1.00 95.25 74 VAL A C 1
ATOM 561 O O . VAL A 1 74 ? 1.906 6.613 -1.117 1.00 95.25 74 VAL A O 1
ATOM 564 N N . SER A 1 75 ? 1.115 7.119 0.905 1.00 93.44 75 SER A N 1
ATOM 565 C CA . SER A 1 75 ? 1.069 8.560 0.644 1.00 93.44 75 SER A CA 1
ATOM 566 C C . SER A 1 75 ? 2.464 9.189 0.675 1.00 93.44 75 SER A C 1
ATOM 568 O O . SER A 1 75 ? 3.333 8.805 1.456 1.00 93.44 75 SER A O 1
ATOM 570 N N . GLN A 1 76 ? 2.664 10.205 -0.165 1.00 90.94 76 GLN A N 1
ATOM 571 C CA . GLN A 1 76 ? 3.873 11.028 -0.188 1.00 90.94 76 GLN A CA 1
ATOM 572 C C . GLN A 1 76 ? 3.465 12.512 -0.197 1.00 90.94 76 GLN A C 1
ATOM 574 O O . GLN A 1 76 ? 2.881 12.959 -1.187 1.00 90.94 76 GLN A O 1
ATOM 579 N N . PRO A 1 77 ? 3.736 13.290 0.874 1.00 92.00 77 PRO A N 1
ATOM 580 C CA . PRO A 1 77 ? 4.387 12.895 2.133 1.00 92.00 77 PRO A CA 1
ATOM 581 C C . PRO A 1 77 ? 3.600 11.855 2.958 1.00 92.00 77 PRO A C 1
ATOM 583 O O . PRO A 1 77 ? 2.373 11.774 2.861 1.00 92.00 77 PRO A O 1
ATOM 586 N N . ARG A 1 78 ? 4.307 11.090 3.806 1.00 93.56 78 ARG A N 1
ATOM 587 C CA . ARG A 1 78 ? 3.713 10.044 4.663 1.00 93.56 78 ARG A CA 1
ATOM 588 C C . ARG A 1 78 ? 2.590 10.600 5.544 1.00 93.56 78 ARG A C 1
ATOM 590 O O . ARG A 1 78 ? 2.711 11.669 6.147 1.00 93.56 78 ARG A O 1
ATOM 597 N N . ASN A 1 79 ? 1.492 9.856 5.644 1.00 96.75 79 ASN A N 1
ATOM 598 C CA . ASN A 1 79 ? 0.347 10.211 6.486 1.00 96.75 79 ASN A CA 1
ATOM 599 C C . ASN A 1 79 ? 0.469 9.709 7.937 1.00 96.75 79 ASN A C 1
ATOM 601 O O . ASN A 1 79 ? -0.285 10.180 8.798 1.00 96.75 79 ASN A O 1
ATOM 605 N N . VAL A 1 80 ? 1.430 8.824 8.209 1.00 96.94 80 VAL A N 1
ATOM 606 C CA . VAL A 1 80 ? 1.842 8.352 9.538 1.00 96.94 80 VAL A CA 1
ATOM 607 C C . VAL A 1 80 ? 3.240 8.879 9.884 1.00 96.94 80 VAL A C 1
ATOM 609 O O . VAL A 1 80 ? 4.146 8.842 9.052 1.00 96.94 80 VAL A O 1
ATOM 612 N N . SER A 1 81 ? 3.435 9.363 11.114 1.00 96.00 81 SER A N 1
ATOM 613 C CA . SER A 1 81 ? 4.741 9.821 11.611 1.00 96.00 81 SER A CA 1
ATOM 614 C C . SER A 1 81 ? 5.516 8.715 12.334 1.00 96.00 81 SER A C 1
ATOM 616 O O . SER A 1 81 ? 4.925 7.842 12.967 1.00 96.00 81 SER A O 1
ATOM 618 N N . GLU A 1 82 ? 6.849 8.804 12.349 1.00 93.69 82 GLU A N 1
ATOM 619 C CA . GLU A 1 82 ? 7.701 7.909 13.156 1.00 93.69 82 GLU A CA 1
ATOM 620 C C . GLU A 1 82 ? 7.375 7.978 14.652 1.00 93.69 82 GLU A C 1
ATOM 622 O O . GLU A 1 82 ? 7.433 6.978 15.366 1.00 93.69 82 GLU A O 1
ATOM 627 N N . SER A 1 83 ? 7.008 9.166 15.143 1.00 95.44 83 SER A N 1
ATOM 628 C CA . SER A 1 83 ? 6.602 9.358 16.536 1.00 95.44 83 SER A CA 1
ATOM 629 C C . SER A 1 83 ? 5.365 8.538 16.903 1.00 95.44 83 SER A C 1
ATOM 631 O O . SER A 1 83 ? 5.283 8.057 18.031 1.00 95.44 83 SER A O 1
ATOM 633 N N . LEU A 1 84 ? 4.436 8.330 15.960 1.00 95.94 84 LEU A N 1
ATOM 634 C CA . LEU A 1 84 ? 3.256 7.505 16.196 1.00 95.94 84 LEU A CA 1
ATOM 635 C C . LEU A 1 84 ? 3.646 6.042 16.418 1.00 95.94 84 LEU A C 1
ATOM 637 O O . LEU A 1 84 ? 3.141 5.420 17.346 1.00 95.94 84 LEU A O 1
ATOM 641 N N . VAL A 1 85 ? 4.578 5.511 15.623 1.00 92.75 85 VAL A N 1
ATOM 642 C CA . VAL A 1 85 ? 5.062 4.128 15.781 1.00 92.75 85 VAL A CA 1
ATOM 643 C C . VAL A 1 85 ? 5.767 3.938 17.121 1.00 92.75 85 VAL A C 1
ATOM 645 O O . VAL A 1 85 ? 5.544 2.943 17.801 1.00 92.75 85 VAL A O 1
ATOM 648 N N . LYS A 1 86 ? 6.551 4.931 17.559 1.00 93.62 86 LYS A N 1
ATOM 649 C CA . LYS A 1 86 ? 7.180 4.915 18.891 1.00 93.62 86 LYS A CA 1
ATOM 650 C C . LYS A 1 86 ? 6.143 4.917 20.023 1.00 93.62 86 LYS A C 1
ATOM 652 O O . LYS A 1 86 ? 6.350 4.261 21.036 1.00 93.62 86 LYS A O 1
ATOM 657 N N . GLN A 1 87 ? 5.031 5.636 19.853 1.00 96.50 87 GLN A N 1
ATOM 658 C CA . GLN A 1 87 ? 3.930 5.680 20.825 1.00 96.50 87 GLN A CA 1
ATOM 659 C C . GLN A 1 87 ? 3.079 4.400 20.821 1.00 96.50 87 GLN A C 1
ATOM 661 O O . GLN A 1 87 ? 2.512 4.033 21.849 1.00 96.50 87 GLN A O 1
ATOM 666 N N . ARG A 1 88 ? 2.948 3.747 19.665 1.00 95.44 88 ARG A N 1
ATOM 667 C CA . ARG A 1 88 ? 2.093 2.578 19.441 1.00 95.44 88 ARG A CA 1
ATOM 668 C C . ARG A 1 88 ? 2.949 1.394 18.975 1.00 95.44 88 ARG A C 1
ATOM 670 O O . ARG A 1 88 ? 2.900 1.028 17.807 1.00 95.44 88 ARG A O 1
ATOM 677 N N . PRO A 1 89 ? 3.723 0.753 19.867 1.00 92.62 89 PRO A N 1
ATOM 678 C CA . PRO A 1 89 ? 4.511 -0.421 19.492 1.00 92.62 89 PRO A CA 1
ATOM 679 C C . PRO A 1 89 ? 3.638 -1.629 19.109 1.00 92.62 89 PRO A C 1
ATOM 681 O O . PRO A 1 89 ? 4.153 -2.621 18.599 1.00 92.62 89 PRO A O 1
ATOM 684 N N . ASP A 1 90 ? 2.329 -1.573 19.368 1.00 94.38 90 ASP A N 1
ATOM 685 C CA . ASP A 1 90 ? 1.371 -2.619 19.024 1.00 94.38 90 ASP A CA 1
ATOM 686 C C . ASP A 1 90 ? 0.936 -2.606 17.551 1.00 94.38 90 ASP A C 1
ATOM 688 O O . ASP A 1 90 ? 0.455 -3.633 17.083 1.00 94.38 90 ASP A O 1
ATOM 692 N N . ILE A 1 91 ? 1.092 -1.492 16.825 1.00 95.75 91 ILE A N 1
ATOM 693 C CA . ILE A 1 91 ? 0.720 -1.403 15.403 1.00 95.75 91 ILE A CA 1
ATOM 694 C C . ILE A 1 91 ? 1.894 -1.786 14.495 1.00 95.75 91 ILE A C 1
ATOM 696 O O . ILE A 1 91 ? 3.060 -1.714 14.888 1.00 95.75 91 ILE A O 1
ATOM 700 N N . LEU A 1 92 ? 1.589 -2.120 13.242 1.00 96.69 92 LEU A N 1
ATOM 701 C CA . LEU A 1 92 ? 2.587 -2.288 12.185 1.00 96.69 92 LEU A CA 1
ATOM 702 C C . LEU A 1 92 ? 2.325 -1.291 11.071 1.00 96.69 92 LEU A C 1
ATOM 704 O O . LEU A 1 92 ? 1.254 -1.294 10.475 1.00 96.69 92 LEU A O 1
ATOM 708 N N . VAL A 1 93 ? 3.322 -0.473 10.758 1.00 96.94 93 VAL A N 1
ATOM 709 C CA . VAL A 1 93 ? 3.303 0.387 9.573 1.00 96.94 93 VAL A CA 1
ATOM 710 C C . VAL A 1 93 ? 4.175 -0.252 8.504 1.00 96.94 93 VAL A C 1
ATOM 712 O O . VAL A 1 93 ? 5.310 -0.617 8.789 1.00 96.94 93 VAL A O 1
ATOM 715 N N . ILE A 1 94 ? 3.661 -0.368 7.288 1.00 96.31 94 ILE A N 1
ATOM 716 C CA . ILE A 1 94 ? 4.361 -0.898 6.121 1.00 96.31 94 ILE A CA 1
ATOM 717 C C . ILE A 1 94 ? 4.495 0.232 5.104 1.00 96.31 94 ILE A C 1
ATOM 719 O O . ILE A 1 94 ? 3.495 0.854 4.742 1.00 96.31 94 ILE A O 1
ATOM 723 N N . ASP A 1 95 ? 5.712 0.481 4.628 1.00 94.62 95 ASP A N 1
ATOM 724 C CA . ASP A 1 95 ? 5.971 1.352 3.487 1.00 94.62 95 ASP A CA 1
ATOM 725 C C . ASP A 1 95 ? 5.355 0.721 2.234 1.00 94.62 95 ASP A C 1
ATOM 727 O O . ASP A 1 95 ? 5.787 -0.323 1.740 1.00 94.62 95 ASP A O 1
ATOM 731 N N . GLY A 1 96 ? 4.294 1.344 1.737 1.00 92.00 96 GLY A N 1
ATOM 732 C CA . GLY A 1 96 ? 3.544 0.866 0.593 1.00 92.00 96 GLY A CA 1
ATOM 733 C C . GLY A 1 96 ? 4.130 1.323 -0.739 1.00 92.00 96 GLY A C 1
ATOM 734 O O . GLY A 1 96 ? 4.819 2.334 -0.843 1.00 92.00 96 GLY A O 1
ATOM 735 N N . SER A 1 97 ? 3.768 0.596 -1.799 1.00 89.38 97 SER A N 1
ATOM 736 C CA . SER A 1 97 ? 4.109 0.927 -3.192 1.00 89.38 97 SER A CA 1
ATOM 737 C C . SER A 1 97 ? 5.612 1.062 -3.457 1.00 89.38 97 SER A C 1
ATOM 739 O O . SER A 1 97 ? 6.033 1.945 -4.203 1.00 89.38 97 SER A O 1
ATOM 741 N N . MET A 1 98 ? 6.415 0.174 -2.870 1.00 94.31 98 MET A N 1
ATOM 742 C CA . MET A 1 98 ? 7.862 0.104 -3.076 1.00 94.31 98 MET A CA 1
ATOM 743 C C . MET A 1 98 ? 8.228 -0.952 -4.127 1.00 94.31 98 MET A C 1
ATOM 745 O O . MET A 1 98 ? 7.645 -2.038 -4.174 1.00 94.31 98 MET A O 1
ATOM 749 N N . ALA A 1 99 ? 9.220 -0.640 -4.956 1.00 95.69 99 ALA A N 1
ATOM 750 C CA . ALA A 1 99 ? 9.823 -1.555 -5.917 1.00 95.69 99 ALA A CA 1
ATOM 751 C C . ALA A 1 99 ? 11.322 -1.682 -5.640 1.00 95.69 99 ALA A C 1
ATOM 753 O O . ALA A 1 99 ? 11.983 -0.700 -5.290 1.00 95.69 99 ALA A O 1
ATOM 754 N N . SER A 1 100 ? 11.859 -2.888 -5.800 1.00 95.56 100 SER A N 1
ATOM 755 C CA . SER A 1 100 ? 13.304 -3.091 -5.777 1.00 95.56 100 SER A CA 1
ATOM 756 C C . SER A 1 100 ? 13.929 -2.533 -7.052 1.00 95.56 100 SER A C 1
ATOM 758 O O . SER A 1 100 ? 13.262 -2.411 -8.077 1.00 95.56 100 SER A O 1
ATOM 760 N N . VAL A 1 101 ? 15.217 -2.204 -7.005 1.00 95.06 101 VAL A N 1
ATOM 761 C CA . VAL A 1 101 ? 15.991 -1.836 -8.198 1.00 95.06 101 VAL A CA 1
ATOM 762 C C . VAL A 1 101 ? 17.254 -2.692 -8.304 1.00 95.06 101 VAL A C 1
ATOM 764 O O . VAL A 1 101 ? 17.756 -3.160 -7.276 1.00 95.06 101 VAL A O 1
ATOM 767 N N . PRO A 1 102 ? 17.807 -2.888 -9.515 1.00 93.00 102 PRO A N 1
ATOM 768 C CA . PRO A 1 102 ? 19.079 -3.579 -9.700 1.00 93.00 102 PRO A CA 1
ATOM 769 C C . PRO A 1 102 ? 20.201 -2.987 -8.833 1.00 93.00 102 PRO A C 1
ATOM 771 O O . PRO A 1 102 ? 20.281 -1.774 -8.645 1.00 93.00 102 PRO A O 1
ATOM 774 N N . LYS A 1 103 ? 21.112 -3.837 -8.337 1.00 89.94 103 LYS A N 1
ATOM 775 C CA . LYS A 1 103 ? 22.195 -3.472 -7.393 1.00 89.94 103 LYS A CA 1
ATOM 776 C C . LYS A 1 103 ? 23.076 -2.300 -7.835 1.00 89.94 103 LYS A C 1
ATOM 778 O O . LYS A 1 103 ? 23.633 -1.601 -6.996 1.00 89.94 103 LYS A O 1
ATOM 783 N N . ASN A 1 104 ? 23.227 -2.110 -9.139 1.00 88.69 104 ASN A N 1
ATOM 784 C CA . ASN A 1 104 ? 24.035 -1.058 -9.749 1.00 88.69 104 ASN A CA 1
ATOM 785 C C . ASN A 1 104 ? 23.279 0.269 -9.945 1.00 88.69 104 ASN A C 1
ATOM 787 O O . ASN A 1 104 ? 23.864 1.219 -10.460 1.00 88.69 104 ASN A O 1
ATOM 791 N N . ILE A 1 105 ? 22.003 0.349 -9.558 1.00 89.12 105 ILE A N 1
ATOM 792 C CA . ILE A 1 105 ? 21.168 1.547 -9.677 1.00 89.12 105 ILE A CA 1
ATOM 793 C C . ILE A 1 105 ? 20.912 2.132 -8.286 1.00 89.12 105 ILE A C 1
ATOM 795 O O . ILE A 1 105 ? 20.502 1.436 -7.356 1.00 89.12 105 ILE A O 1
ATOM 799 N N . ARG A 1 106 ? 21.128 3.444 -8.143 1.00 86.56 106 ARG A N 1
ATOM 800 C CA . A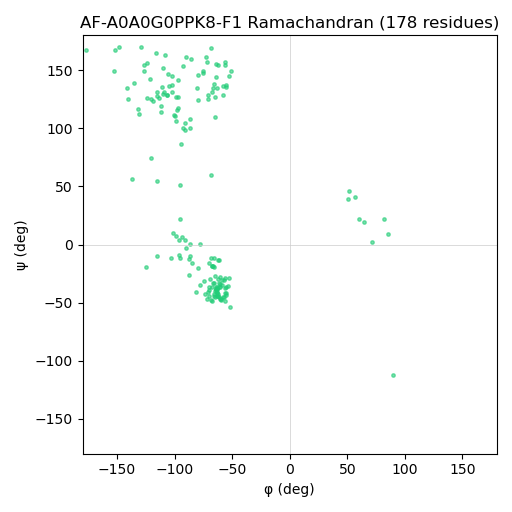RG A 1 106 ? 20.824 4.193 -6.919 1.00 86.56 106 ARG A CA 1
ATOM 801 C C . ARG A 1 106 ? 20.245 5.563 -7.250 1.00 86.56 106 ARG A C 1
ATOM 803 O O . ARG A 1 106 ? 20.885 6.364 -7.926 1.00 86.56 106 ARG A O 1
ATOM 810 N N . PHE A 1 107 ? 19.074 5.857 -6.695 1.00 90.00 107 PHE A N 1
ATOM 811 C CA . PHE A 1 107 ? 18.420 7.161 -6.806 1.00 90.00 107 PHE A CA 1
ATOM 812 C C . PHE A 1 107 ? 18.772 8.037 -5.600 1.00 90.00 107 PHE A C 1
ATOM 814 O O . PHE A 1 107 ? 18.067 8.045 -4.600 1.00 90.00 107 PHE A O 1
ATOM 821 N N . TRP A 1 108 ? 19.892 8.761 -5.669 1.00 86.31 108 TRP A N 1
ATOM 822 C CA . TRP A 1 108 ? 20.428 9.530 -4.531 1.00 86.31 108 TRP A CA 1
ATOM 823 C C . TRP A 1 108 ? 19.542 10.702 -4.075 1.00 86.31 108 TRP A C 1
ATOM 825 O O . TRP A 1 108 ? 19.682 11.164 -2.947 1.00 86.31 108 TRP A O 1
ATOM 835 N N . TRP A 1 109 ? 18.634 11.174 -4.931 1.00 88.38 109 TRP A N 1
ATOM 836 C CA . TRP A 1 109 ? 17.674 12.242 -4.631 1.00 88.38 109 TRP A CA 1
ATOM 837 C C . TRP A 1 109 ? 16.382 11.735 -3.978 1.00 88.38 109 TRP A C 1
ATOM 839 O O . TRP A 1 109 ? 15.558 12.533 -3.538 1.00 88.38 109 TRP A O 1
ATOM 849 N N . MET A 1 110 ? 16.176 10.418 -3.937 1.00 84.00 110 MET A N 1
ATOM 850 C CA . MET A 1 110 ? 15.059 9.806 -3.233 1.00 84.00 110 MET A CA 1
ATOM 851 C C . MET A 1 110 ? 15.577 9.365 -1.873 1.00 84.00 110 MET A C 1
ATOM 853 O O . MET A 1 110 ? 16.474 8.531 -1.813 1.00 84.00 110 MET A O 1
ATOM 857 N N . SER A 1 111 ? 15.046 9.926 -0.787 1.00 85.62 111 SER A N 1
ATOM 858 C CA . SER A 1 111 ? 15.399 9.569 0.597 1.00 85.62 111 SER A CA 1
ATOM 859 C C . SER A 1 111 ? 14.919 8.153 0.969 1.00 85.62 111 SER A C 1
ATOM 861 O O . SER A 1 111 ? 14.105 7.967 1.873 1.00 85.62 111 SER A O 1
ATOM 863 N N . LEU A 1 112 ? 15.398 7.158 0.225 1.00 88.69 112 LEU A N 1
ATOM 864 C CA . LEU A 1 112 ? 15.048 5.747 0.266 1.00 88.69 112 LEU A CA 1
ATOM 865 C C . LEU A 1 112 ? 16.314 4.904 0.487 1.00 88.69 112 LEU A C 1
ATOM 867 O O . LEU A 1 112 ? 17.419 5.342 0.139 1.00 88.69 112 LEU A O 1
ATOM 871 N N . PRO A 1 113 ? 16.177 3.680 1.023 1.00 86.69 113 PRO A N 1
ATOM 872 C CA . PRO A 1 113 ? 17.280 2.735 1.095 1.00 86.69 113 PRO A CA 1
ATOM 873 C C . PRO A 1 113 ? 17.891 2.444 -0.280 1.00 86.69 113 PRO A C 1
ATOM 875 O O . PRO A 1 113 ? 17.212 2.549 -1.308 1.00 86.69 113 PRO A O 1
ATOM 878 N N . PRO A 1 114 ? 19.157 1.993 -0.328 1.00 87.75 114 PRO A N 1
ATOM 879 C CA . PRO A 1 114 ? 19.717 1.402 -1.537 1.00 87.75 114 PRO A CA 1
ATOM 880 C C . PRO A 1 114 ? 18.805 0.302 -2.089 1.00 87.75 114 PRO A C 1
ATOM 882 O O . PRO A 1 114 ? 18.150 -0.403 -1.324 1.00 87.75 114 PRO A O 1
ATOM 885 N N . GLN A 1 115 ? 18.809 0.116 -3.409 1.00 91.25 115 GLN A N 1
ATOM 886 C CA . GLN A 1 115 ? 18.018 -0.919 -4.089 1.00 91.25 115 GLN A CA 1
ATOM 887 C C . GLN A 1 115 ? 16.492 -0.755 -3.968 1.00 91.25 115 GLN A C 1
ATOM 889 O O . GLN A 1 115 ? 15.768 -1.713 -4.217 1.00 91.25 115 GLN A O 1
ATOM 894 N N . HIS A 1 116 ? 15.996 0.442 -3.639 1.00 93.56 116 HIS A N 1
ATOM 895 C CA . HIS A 1 116 ? 14.566 0.739 -3.569 1.00 93.56 116 HIS A CA 1
ATOM 896 C C . HIS A 1 116 ? 14.197 1.964 -4.412 1.00 93.56 116 HIS A C 1
ATOM 898 O O . HIS A 1 116 ? 14.979 2.901 -4.579 1.00 93.56 116 HIS A O 1
ATOM 904 N N . THR A 1 117 ? 12.974 1.960 -4.930 1.00 95.06 117 THR A N 1
ATOM 905 C CA . THR A 1 117 ? 12.313 3.108 -5.552 1.00 95.06 117 THR A CA 1
ATOM 906 C C . THR A 1 117 ? 10.806 3.032 -5.312 1.00 95.06 117 THR A C 1
ATOM 908 O O . THR A 1 117 ? 10.292 2.010 -4.853 1.00 95.06 117 THR A O 1
ATOM 911 N N . PHE A 1 118 ? 10.077 4.098 -5.624 1.00 93.88 118 PHE A N 1
ATOM 912 C CA . PHE A 1 118 ? 8.617 4.059 -5.617 1.00 93.88 118 PHE A CA 1
ATOM 913 C C . PHE A 1 118 ? 8.087 3.320 -6.845 1.00 93.88 118 PHE A C 1
ATOM 915 O O . PHE A 1 118 ? 8.637 3.430 -7.941 1.00 93.88 118 PHE A O 1
ATOM 922 N N . GLY A 1 119 ? 6.956 2.638 -6.691 1.00 93.88 119 GLY A N 1
ATOM 923 C CA . GLY A 1 119 ? 6.291 1.906 -7.766 1.00 93.88 119 GLY A CA 1
ATOM 924 C C . GLY A 1 119 ? 5.975 2.790 -8.973 1.00 93.88 119 GLY A C 1
ATOM 925 O O . GLY A 1 119 ? 6.185 2.362 -10.099 1.00 93.88 119 GLY A O 1
ATOM 926 N N . CYS A 1 120 ? 5.585 4.052 -8.759 1.00 92.69 120 CYS A N 1
ATOM 927 C CA . CYS A 1 120 ? 5.358 5.007 -9.850 1.00 92.69 120 CYS A CA 1
ATOM 928 C C . CYS A 1 120 ? 6.643 5.370 -10.621 1.00 92.69 120 CYS A C 1
ATOM 930 O O . CYS A 1 120 ? 6.604 5.580 -11.834 1.00 92.69 120 CYS A O 1
ATOM 932 N N . MET A 1 121 ? 7.797 5.412 -9.947 1.00 95.00 121 MET A N 1
ATOM 933 C CA . MET A 1 121 ? 9.079 5.625 -10.618 1.00 95.00 121 MET A CA 1
ATOM 934 C C . MET A 1 121 ? 9.515 4.374 -11.381 1.00 95.00 121 MET A C 1
ATOM 936 O O . MET A 1 121 ? 9.934 4.492 -12.531 1.00 95.00 121 MET A O 1
ATOM 940 N N . ALA A 1 122 ? 9.366 3.186 -10.787 1.00 95.50 122 ALA A N 1
ATOM 941 C CA . ALA A 1 122 ? 9.602 1.927 -11.489 1.00 95.50 122 ALA A CA 1
ATOM 942 C C . ALA A 1 122 ? 8.718 1.816 -12.742 1.00 95.50 122 ALA A C 1
ATOM 944 O O . ALA A 1 122 ? 9.221 1.506 -13.816 1.00 95.50 122 ALA A O 1
ATOM 945 N N . GLU A 1 123 ? 7.430 2.153 -12.641 1.00 95.31 123 GLU A N 1
ATOM 946 C CA . GLU A 1 123 ? 6.499 2.177 -13.772 1.00 95.31 123 GLU A CA 1
ATOM 947 C C . GLU A 1 123 ? 6.978 3.112 -14.892 1.00 95.31 123 GLU A C 1
ATOM 949 O O . GLU A 1 123 ? 6.979 2.723 -16.058 1.00 95.31 123 GLU A O 1
ATOM 954 N N . THR A 1 124 ? 7.434 4.319 -14.544 1.00 94.88 124 THR A N 1
ATOM 955 C CA . THR A 1 124 ? 7.958 5.298 -15.513 1.00 94.88 124 THR A CA 1
ATOM 956 C C . THR A 1 124 ? 9.201 4.766 -16.234 1.00 94.88 124 THR A C 1
ATOM 958 O O . THR A 1 124 ? 9.314 4.869 -17.454 1.00 94.88 124 THR A O 1
ATOM 961 N N . ILE A 1 125 ? 10.131 4.155 -15.495 1.00 95.62 125 ILE A N 1
ATOM 962 C CA . ILE A 1 125 ? 11.356 3.572 -16.059 1.00 95.62 125 ILE A CA 1
ATOM 963 C C . ILE A 1 125 ? 11.021 2.395 -16.980 1.00 95.62 125 ILE A C 1
ATOM 965 O O . ILE A 1 125 ? 11.552 2.304 -18.084 1.00 95.62 125 ILE A O 1
ATOM 969 N N . LEU A 1 126 ? 10.124 1.506 -16.551 1.00 96.38 126 LEU A N 1
ATOM 970 C CA . LEU A 1 126 ? 9.715 0.341 -17.335 1.00 96.38 126 LEU A CA 1
ATOM 971 C C . LEU A 1 126 ? 9.001 0.749 -18.627 1.00 96.38 126 LEU A C 1
ATOM 973 O O . LEU A 1 126 ? 9.232 0.129 -19.664 1.00 96.38 126 LEU A O 1
ATOM 977 N N . GLN A 1 127 ? 8.172 1.796 -18.592 1.00 96.00 127 GLN A N 1
ATOM 978 C CA . GLN A 1 127 ? 7.574 2.373 -19.799 1.00 96.00 127 GLN A CA 1
ATOM 979 C C . GLN A 1 127 ? 8.650 2.870 -20.770 1.00 96.00 127 GLN A C 1
ATOM 981 O O . GLN A 1 127 ? 8.630 2.483 -21.935 1.00 96.00 127 GLN A O 1
ATOM 986 N N . ALA A 1 128 ? 9.644 3.619 -20.282 1.00 96.25 128 ALA A N 1
ATOM 987 C CA . ALA A 1 128 ? 10.744 4.108 -21.113 1.00 96.25 128 ALA A CA 1
ATOM 988 C C . ALA A 1 128 ? 11.577 2.967 -21.727 1.00 96.25 128 ALA A C 1
ATOM 990 O O . ALA A 1 128 ? 11.846 2.980 -22.923 1.00 96.25 128 ALA A O 1
ATOM 991 N N . ILE A 1 129 ? 11.936 1.945 -20.940 1.00 95.56 129 ILE A N 1
ATOM 992 C CA . ILE A 1 129 ? 12.693 0.773 -21.425 1.00 95.56 129 ILE A CA 1
ATOM 993 C C . ILE A 1 129 ? 11.920 0.018 -22.512 1.00 95.56 129 ILE A C 1
ATOM 995 O O . ILE A 1 129 ? 12.514 -0.512 -23.449 1.00 95.56 129 ILE A O 1
ATOM 999 N N . THR A 1 130 ? 10.594 -0.050 -22.385 1.00 95.62 130 THR A N 1
ATOM 1000 C CA . THR A 1 130 ? 9.731 -0.806 -23.304 1.00 95.62 130 THR A CA 1
ATOM 1001 C C . THR A 1 130 ? 9.154 0.031 -24.442 1.00 95.62 130 THR A C 1
ATOM 1003 O O . THR A 1 130 ? 8.354 -0.494 -25.213 1.00 95.62 130 THR A O 1
ATOM 1006 N N . ASN A 1 131 ? 9.581 1.294 -24.579 1.00 95.69 131 ASN A N 1
ATOM 1007 C CA . ASN A 1 131 ? 9.057 2.257 -25.553 1.00 95.69 131 ASN A CA 1
ATOM 1008 C C . ASN A 1 131 ? 7.519 2.361 -25.521 1.00 95.69 131 ASN A C 1
ATOM 1010 O O . ASN A 1 131 ? 6.868 2.445 -26.559 1.00 95.69 131 ASN A O 1
ATOM 1014 N N . ASP A 1 132 ? 6.935 2.312 -24.323 1.00 94.69 132 ASP A N 1
ATOM 1015 C CA . ASP A 1 132 ? 5.506 2.525 -24.104 1.00 94.69 132 ASP A CA 1
ATOM 1016 C C . ASP A 1 132 ? 5.258 4.028 -23.932 1.00 94.69 132 ASP A C 1
ATOM 1018 O O . ASP A 1 132 ? 5.531 4.595 -22.876 1.00 94.69 132 ASP A O 1
ATOM 1022 N N . ASP A 1 133 ? 4.790 4.682 -24.992 1.00 92.00 133 ASP A N 1
ATOM 1023 C CA . ASP A 1 133 ? 4.548 6.129 -25.062 1.00 92.00 133 ASP A CA 1
ATOM 1024 C C . ASP A 1 133 ? 3.122 6.533 -24.645 1.00 92.00 133 ASP A C 1
ATOM 1026 O O . ASP A 1 133 ? 2.743 7.706 -24.702 1.00 92.00 133 ASP A O 1
ATOM 1030 N N . ARG A 1 134 ? 2.314 5.564 -24.205 1.00 90.88 134 ARG A N 1
ATOM 1031 C CA . ARG A 1 134 ? 0.923 5.787 -23.810 1.00 90.88 134 ARG A CA 1
ATOM 1032 C C . ARG A 1 134 ? 0.837 6.471 -22.449 1.00 90.88 134 ARG A C 1
ATOM 1034 O O . ARG A 1 134 ? 1.632 6.242 -21.544 1.00 90.88 134 ARG A O 1
ATOM 1041 N N . HIS A 1 135 ? -0.212 7.265 -22.265 1.00 86.69 135 HIS A N 1
ATOM 1042 C CA . HIS A 1 135 ? -0.492 7.913 -20.987 1.00 86.69 135 HIS A CA 1
ATOM 1043 C C . HIS A 1 135 ? -1.319 7.010 -20.063 1.00 86.69 135 HIS A C 1
ATOM 1045 O O . HIS A 1 135 ? -2.528 6.868 -20.246 1.00 86.69 135 HIS A O 1
ATOM 1051 N N . HIS A 1 136 ? -0.693 6.474 -19.015 1.00 88.69 136 HIS A N 1
ATOM 1052 C CA . HIS A 1 136 ? -1.356 5.651 -17.990 1.00 88.69 136 HIS A CA 1
ATOM 1053 C C . HIS A 1 136 ? -1.779 6.473 -16.765 1.00 88.69 136 HIS A C 1
ATOM 1055 O O . HIS A 1 136 ? -1.473 6.154 -15.620 1.00 88.69 136 HIS A O 1
ATOM 1061 N N . VAL A 1 137 ? -2.490 7.578 -17.007 1.00 86.75 137 VAL A N 1
ATOM 1062 C CA . VAL A 1 137 ? -2.953 8.505 -15.961 1.00 86.75 137 VAL A CA 1
ATOM 1063 C C . VAL A 1 137 ? -4.470 8.457 -15.776 1.00 86.75 137 VAL A C 1
ATOM 1065 O O . VAL A 1 137 ? -5.240 8.205 -16.702 1.00 86.75 137 VAL A O 1
ATOM 1068 N N . GLY A 1 138 ? -4.931 8.766 -14.563 1.00 86.19 138 GLY A N 1
ATOM 1069 C CA . GLY A 1 138 ? -6.356 8.874 -14.255 1.00 86.19 138 GLY A CA 1
ATOM 1070 C C . GLY A 1 138 ? -6.977 7.555 -13.800 1.00 86.19 138 GLY A C 1
ATOM 1071 O O . GLY A 1 138 ? -6.739 7.114 -12.676 1.00 86.19 138 GLY A O 1
ATOM 1072 N N . LYS A 1 139 ? -7.869 6.969 -14.610 1.00 82.94 139 LYS A N 1
ATOM 1073 C CA . LYS A 1 139 ? -8.545 5.719 -14.226 1.00 82.94 139 LYS A CA 1
ATOM 1074 C C . LYS A 1 139 ? -7.543 4.568 -14.264 1.00 82.94 139 LYS A C 1
ATOM 1076 O O . LYS A 1 139 ? -6.906 4.346 -15.282 1.00 82.94 139 LYS A O 1
ATOM 1081 N N . VAL A 1 140 ? -7.474 3.815 -13.170 1.00 82.50 140 VAL A N 1
ATOM 1082 C CA . VAL A 1 140 ? -6.625 2.624 -13.070 1.00 82.50 140 VAL A CA 1
ATOM 1083 C C . VAL A 1 140 ? -7.108 1.544 -14.041 1.00 82.50 140 VAL A C 1
ATOM 1085 O O . VAL A 1 140 ? -8.277 1.147 -13.989 1.00 82.50 140 VAL A O 1
ATOM 1088 N N . ASP A 1 141 ? -6.196 1.052 -14.876 1.00 88.06 141 ASP A N 1
ATOM 1089 C CA . ASP A 1 141 ? -6.374 -0.123 -15.727 1.00 88.06 141 ASP A CA 1
ATOM 1090 C C . ASP A 1 141 ? -5.700 -1.344 -15.082 1.00 88.06 141 ASP A C 1
ATOM 1092 O O . ASP A 1 141 ? -4.475 -1.446 -15.005 1.00 88.06 141 ASP A O 1
ATOM 1096 N N . PHE A 1 142 ? -6.513 -2.294 -14.616 1.00 86.12 142 PHE A N 1
ATOM 1097 C CA . PHE A 1 142 ? -6.017 -3.515 -13.978 1.00 86.12 142 PHE A CA 1
ATOM 1098 C C . PHE A 1 142 ? -5.228 -4.419 -14.931 1.00 86.12 142 PHE A C 1
ATOM 1100 O O . PHE A 1 142 ? -4.366 -5.165 -14.469 1.00 86.12 142 PHE A O 1
ATOM 1107 N N . SER A 1 143 ? -5.499 -4.369 -16.239 1.00 89.69 143 SER A N 1
ATOM 1108 C CA . SER A 1 143 ? -4.741 -5.156 -17.213 1.00 89.69 143 SER A CA 1
ATOM 1109 C C . SER A 1 143 ? -3.316 -4.619 -17.346 1.00 89.69 143 SER A C 1
ATOM 1111 O O . SER A 1 143 ? -2.353 -5.381 -17.253 1.00 89.69 143 SER A O 1
ATOM 1113 N N . PHE A 1 144 ? -3.173 -3.293 -17.421 1.00 91.56 144 PHE A N 1
ATOM 1114 C CA . PHE A 1 144 ? -1.874 -2.636 -17.454 1.00 91.56 144 PHE A CA 1
ATOM 1115 C C . PHE A 1 144 ? -1.070 -2.846 -16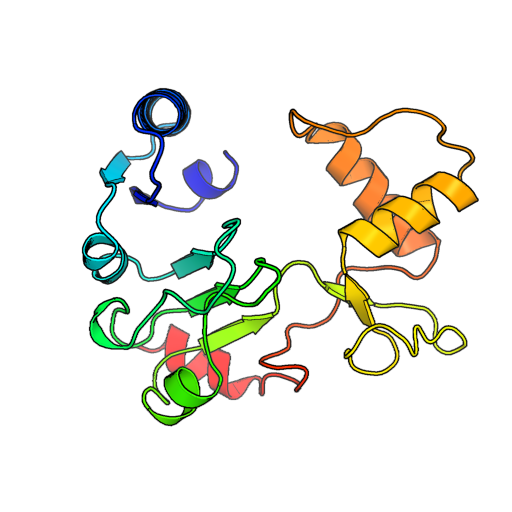.164 1.00 91.56 144 PHE A C 1
ATOM 1117 O O . PHE A 1 144 ? 0.134 -3.086 -16.232 1.00 91.56 144 PHE A O 1
ATOM 1124 N N . MET A 1 145 ? -1.723 -2.867 -14.994 1.00 90.56 145 MET A N 1
ATOM 1125 C CA . MET A 1 145 ? -1.052 -3.223 -13.733 1.00 90.56 145 MET A CA 1
ATOM 1126 C C . MET A 1 145 ? -0.364 -4.597 -13.811 1.00 90.56 145 MET A C 1
ATOM 1128 O O . MET A 1 145 ? 0.763 -4.749 -13.339 1.00 90.56 145 MET A O 1
ATOM 1132 N N . GLY A 1 146 ? -1.023 -5.592 -14.418 1.00 92.38 146 GLY A N 1
A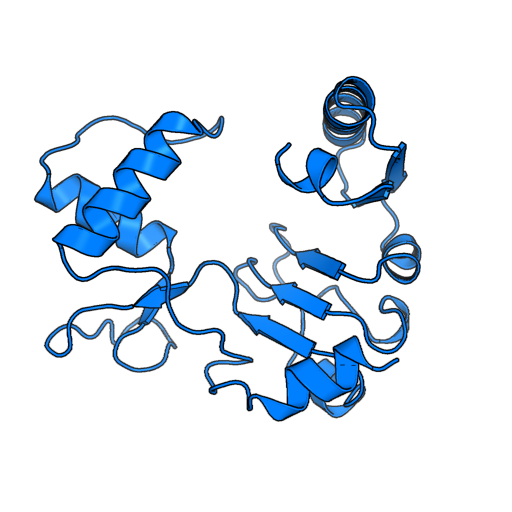TOM 1133 C CA . GLY A 1 146 ? -0.446 -6.923 -14.628 1.00 92.38 146 GLY A CA 1
ATOM 1134 C C . GLY A 1 146 ? 0.776 -6.892 -15.548 1.00 92.38 146 GLY A C 1
ATOM 1135 O O . GLY A 1 146 ? 1.812 -7.468 -15.211 1.00 92.38 146 GLY A O 1
ATOM 1136 N N . VAL A 1 147 ? 0.682 -6.147 -16.655 1.00 94.31 147 VAL A N 1
ATOM 1137 C CA . VAL A 1 147 ? 1.785 -5.941 -17.610 1.00 94.31 147 VAL A CA 1
ATOM 1138 C C . VAL A 1 147 ? 2.993 -5.294 -16.930 1.00 94.31 147 VAL A C 1
ATOM 1140 O O . VAL A 1 147 ? 4.118 -5.764 -17.090 1.00 94.31 147 VAL A O 1
ATOM 1143 N N . ILE A 1 148 ? 2.781 -4.242 -16.136 1.00 95.06 148 ILE A N 1
ATOM 1144 C CA . ILE A 1 148 ? 3.863 -3.569 -15.409 1.00 95.06 148 ILE A CA 1
ATOM 1145 C C . ILE A 1 148 ? 4.494 -4.487 -14.364 1.00 95.06 148 ILE A C 1
ATOM 1147 O O . ILE A 1 148 ? 5.717 -4.513 -14.249 1.00 95.06 148 ILE A O 1
ATOM 1151 N N . ALA A 1 149 ? 3.704 -5.287 -13.645 1.00 94.44 149 ALA A N 1
ATOM 1152 C CA . ALA A 1 149 ? 4.244 -6.240 -12.678 1.00 94.44 149 ALA A CA 1
ATOM 1153 C C . ALA A 1 149 ? 5.122 -7.316 -13.345 1.00 94.44 149 ALA A C 1
ATOM 1155 O O . ALA A 1 149 ? 6.149 -7.714 -12.792 1.00 94.44 149 ALA A O 1
ATOM 1156 N N . GLU A 1 150 ? 4.735 -7.793 -14.530 1.00 96.25 150 GLU A N 1
ATOM 1157 C CA . GLU A 1 150 ? 5.532 -8.736 -15.318 1.00 96.25 150 GLU A CA 1
ATOM 1158 C C . GLU A 1 150 ? 6.823 -8.105 -15.842 1.00 96.25 150 GLU A C 1
ATOM 1160 O O . GLU A 1 150 ? 7.904 -8.652 -15.615 1.00 96.25 150 GLU A O 1
ATOM 1165 N N . ARG A 1 151 ? 6.732 -6.915 -16.450 1.00 96.31 151 ARG A N 1
ATOM 1166 C CA . ARG A 1 151 ? 7.901 -6.135 -16.886 1.00 96.31 151 ARG A CA 1
ATOM 1167 C C . ARG A 1 151 ? 8.849 -5.864 -15.719 1.00 96.31 151 ARG A C 1
ATOM 1169 O O . ARG A 1 151 ? 10.055 -6.028 -15.868 1.00 96.31 151 ARG A O 1
ATOM 1176 N N . GLY A 1 152 ? 8.316 -5.523 -14.547 1.00 96.62 152 GLY A N 1
ATOM 1177 C CA . GLY A 1 152 ? 9.098 -5.321 -13.332 1.00 96.62 152 GLY A CA 1
ATOM 1178 C C . GLY A 1 152 ? 9.935 -6.547 -12.982 1.00 96.62 152 GLY A C 1
ATOM 1179 O O . GLY A 1 152 ? 11.143 -6.435 -12.804 1.00 96.62 152 GLY A O 1
ATOM 1180 N N . ARG A 1 153 ? 9.346 -7.748 -12.986 1.00 96.38 153 ARG A N 1
ATOM 1181 C CA . ARG A 1 153 ? 10.120 -8.985 -12.776 1.00 96.38 153 ARG A CA 1
ATOM 1182 C C . ARG A 1 153 ? 11.173 -9.209 -13.865 1.00 96.38 153 ARG A C 1
ATOM 1184 O O . ARG A 1 153 ? 12.298 -9.566 -13.534 1.00 96.38 153 ARG A O 1
ATOM 1191 N N . ALA A 1 154 ? 10.829 -8.978 -15.132 1.00 96.44 154 ALA A N 1
ATOM 1192 C CA . ALA A 1 154 ? 11.724 -9.214 -16.265 1.00 96.44 154 ALA A CA 1
ATOM 1193 C C . ALA A 1 154 ? 12.938 -8.265 -16.299 1.00 96.44 154 ALA A C 1
ATOM 1195 O O . ALA A 1 154 ? 14.038 -8.689 -16.642 1.00 96.44 154 ALA A O 1
ATOM 1196 N N . PHE A 1 155 ? 12.757 -6.998 -15.915 1.00 96.06 155 PHE A N 1
ATOM 1197 C CA . PHE A 1 155 ? 13.796 -5.961 -15.982 1.00 96.06 155 PHE A CA 1
ATOM 1198 C C . PHE A 1 155 ? 14.470 -5.655 -14.633 1.00 96.06 155 PHE A C 1
ATOM 1200 O O . PHE A 1 155 ? 15.235 -4.698 -14.532 1.00 96.06 155 PHE A O 1
ATOM 1207 N N . GLY A 1 156 ? 14.218 -6.454 -13.590 1.00 96.00 156 GLY A N 1
ATOM 1208 C CA . GLY A 1 156 ? 14.877 -6.300 -12.286 1.00 96.00 156 GLY A CA 1
ATOM 1209 C C . GLY A 1 156 ? 14.266 -5.236 -11.365 1.00 96.00 156 GLY A C 1
ATOM 1210 O O . GLY A 1 156 ? 14.934 -4.779 -10.442 1.00 96.00 156 GLY A O 1
ATOM 1211 N N . PHE A 1 157 ? 12.999 -4.883 -11.586 1.00 96.88 157 PHE A N 1
ATOM 1212 C CA . PHE A 1 157 ? 12.171 -4.008 -10.749 1.00 96.88 157 PHE A CA 1
ATOM 1213 C C . PHE A 1 157 ? 10.962 -4.743 -10.121 1.00 96.88 157 PHE A C 1
ATOM 1215 O O . PHE A 1 157 ? 9.816 -4.337 -10.342 1.00 96.88 157 PHE A O 1
ATOM 1222 N N . PRO A 1 158 ? 11.144 -5.865 -9.394 1.00 96.19 158 PRO A N 1
ATOM 1223 C CA . PRO A 1 158 ? 10.028 -6.532 -8.728 1.00 96.19 158 PRO A CA 1
ATOM 1224 C C . PRO A 1 158 ? 9.475 -5.675 -7.576 1.00 96.19 158 PRO A C 1
ATOM 1226 O O . PRO A 1 158 ? 10.098 -4.703 -7.145 1.00 96.19 158 PRO A O 1
ATOM 1229 N N . ALA A 1 159 ? 8.315 -6.063 -7.038 1.00 94.25 159 ALA A N 1
ATOM 1230 C CA . ALA A 1 159 ? 7.835 -5.509 -5.773 1.00 94.25 159 ALA A CA 1
ATOM 1231 C C . ALA A 1 159 ? 8.899 -5.705 -4.679 1.00 94.25 159 ALA A C 1
ATOM 1233 O O . ALA A 1 159 ? 9.494 -6.782 -4.590 1.00 94.25 159 ALA A O 1
ATOM 1234 N N . ALA A 1 160 ? 9.145 -4.663 -3.883 1.00 93.81 160 ALA A N 1
ATOM 1235 C CA . ALA A 1 160 ? 10.127 -4.723 -2.807 1.00 93.81 160 ALA A CA 1
ATOM 1236 C C . ALA A 1 160 ? 9.629 -5.572 -1.631 1.00 93.81 160 ALA A C 1
ATOM 1238 O O . ALA A 1 160 ? 8.427 -5.804 -1.469 1.00 93.81 160 ALA A O 1
ATOM 1239 N N . GLU A 1 161 ? 10.564 -6.001 -0.782 1.00 92.50 161 GLU A N 1
ATOM 1240 C CA . GLU A 1 161 ? 10.214 -6.528 0.534 1.00 92.50 161 GLU A CA 1
ATOM 1241 C C . GLU A 1 161 ? 9.527 -5.450 1.385 1.00 92.50 161 GLU A C 1
ATOM 1243 O O . GLU A 1 161 ? 9.718 -4.250 1.177 1.00 92.50 161 GLU A O 1
ATOM 1248 N N . PHE A 1 162 ? 8.703 -5.870 2.345 1.00 93.44 162 PHE A N 1
ATOM 1249 C CA . PHE A 1 162 ? 8.039 -4.923 3.230 1.00 93.44 162 PHE A CA 1
ATOM 1250 C C . PHE A 1 162 ? 9.040 -4.289 4.200 1.00 93.44 162 PHE A C 1
ATOM 1252 O O . PHE A 1 162 ? 9.718 -4.977 4.969 1.00 93.44 162 PHE A O 1
ATOM 1259 N N . THR A 1 163 ? 9.073 -2.960 4.193 1.00 93.56 163 THR A N 1
ATOM 1260 C CA . THR A 1 163 ? 9.830 -2.133 5.134 1.00 93.56 163 THR A CA 1
ATOM 1261 C C . THR A 1 163 ? 8.888 -1.283 5.975 1.00 93.56 163 THR A C 1
ATOM 1263 O O . THR A 1 163 ? 7.708 -1.143 5.661 1.00 93.56 163 THR A O 1
ATOM 1266 N N . SER A 1 164 ? 9.401 -0.722 7.060 1.00 94.19 164 SER A N 1
ATOM 1267 C CA . SER A 1 164 ? 8.731 0.269 7.887 1.00 94.19 164 SER A CA 1
ATOM 1268 C C . SER A 1 164 ? 9.699 1.410 8.123 1.00 94.19 164 SER A C 1
ATOM 1270 O O . SER A 1 164 ? 10.760 1.202 8.708 1.00 94.19 164 SER A O 1
ATOM 1272 N N . PHE A 1 165 ? 9.363 2.607 7.645 1.00 92.62 165 PHE A N 1
ATOM 1273 C CA . PHE A 1 165 ? 10.254 3.763 7.722 1.00 92.62 165 PHE A CA 1
ATOM 1274 C C . PHE A 1 165 ? 11.651 3.468 7.173 1.00 92.62 165 PHE A C 1
ATOM 1276 O O . PHE A 1 165 ? 12.645 3.860 7.774 1.00 92.62 165 PHE A O 1
ATOM 1283 N N . ASN A 1 166 ? 11.704 2.827 6.000 1.00 90.69 166 ASN A N 1
ATOM 1284 C CA . ASN A 1 166 ? 12.929 2.463 5.284 1.00 90.69 166 ASN A CA 1
ATOM 1285 C C . ASN A 1 166 ? 13.751 1.326 5.929 1.00 90.69 166 ASN A C 1
ATOM 1287 O O . ASN A 1 166 ? 14.785 0.951 5.383 1.00 90.69 166 ASN A O 1
ATOM 1291 N N . GLU A 1 167 ? 13.280 0.742 7.030 1.00 91.38 167 GLU A N 1
ATOM 1292 C CA . GLU A 1 167 ? 13.934 -0.374 7.716 1.00 91.38 167 GLU A CA 1
ATOM 1293 C C . GLU A 1 167 ? 13.197 -1.688 7.462 1.00 91.38 167 GLU A C 1
ATOM 1295 O O . GLU A 1 167 ? 11.971 -1.724 7.338 1.00 91.38 167 GLU A O 1
ATOM 1300 N N . LYS A 1 168 ? 13.929 -2.801 7.399 1.00 92.12 168 LYS A N 1
ATOM 1301 C CA . LYS A 1 168 ? 13.322 -4.123 7.211 1.00 92.12 168 LYS A CA 1
ATOM 1302 C C . LYS A 1 168 ? 12.409 -4.469 8.388 1.00 92.12 168 LYS A C 1
ATOM 1304 O O . LYS A 1 168 ? 12.810 -4.332 9.542 1.00 92.12 168 LYS A O 1
ATOM 1309 N N . ILE A 1 169 ? 11.209 -4.975 8.102 1.00 93.12 169 ILE A N 1
ATOM 1310 C CA . ILE A 1 169 ? 10.305 -5.453 9.153 1.00 93.12 169 ILE A CA 1
ATOM 1311 C C . ILE A 1 169 ? 10.743 -6.858 9.595 1.00 93.12 169 ILE A C 1
ATOM 1313 O O . ILE A 1 169 ? 10.813 -7.761 8.754 1.00 93.12 169 ILE A O 1
ATOM 1317 N N . PRO A 1 170 ? 11.007 -7.080 10.894 1.00 91.50 170 PRO A N 1
ATOM 1318 C CA . PRO A 1 170 ? 11.312 -8.410 11.404 1.00 91.50 170 PRO A CA 1
ATOM 1319 C C . PRO A 1 170 ? 10.103 -9.363 11.278 1.00 91.50 170 PRO A C 1
ATOM 1321 O O . PRO A 1 170 ? 8.976 -8.943 11.567 1.00 91.50 170 PRO A O 1
ATOM 1324 N N . PRO A 1 171 ? 10.284 -10.634 10.864 1.00 88.69 171 PRO A N 1
ATOM 1325 C CA . PRO A 1 171 ? 9.186 -11.594 10.691 1.00 88.69 171 PRO A CA 1
ATOM 1326 C C . PRO A 1 171 ? 8.286 -11.764 11.925 1.00 88.69 171 PRO A C 1
ATOM 1328 O O . PRO A 1 171 ? 7.070 -11.906 11.794 1.00 88.69 171 PRO A O 1
ATOM 1331 N N . GLU A 1 172 ? 8.863 -11.697 13.124 1.00 89.94 172 GLU A N 1
ATOM 1332 C CA . GLU A 1 172 ? 8.157 -11.774 14.403 1.00 89.94 172 GLU A CA 1
ATOM 1333 C C . GLU A 1 172 ? 7.077 -10.696 14.548 1.00 89.94 172 GLU A C 1
ATOM 1335 O O . GLU A 1 172 ? 6.026 -10.954 15.133 1.00 89.94 172 GLU A O 1
ATOM 1340 N N . LYS A 1 173 ? 7.266 -9.524 13.929 1.00 88.38 173 LYS A N 1
ATOM 1341 C CA . LYS A 1 173 ? 6.299 -8.426 13.997 1.00 88.38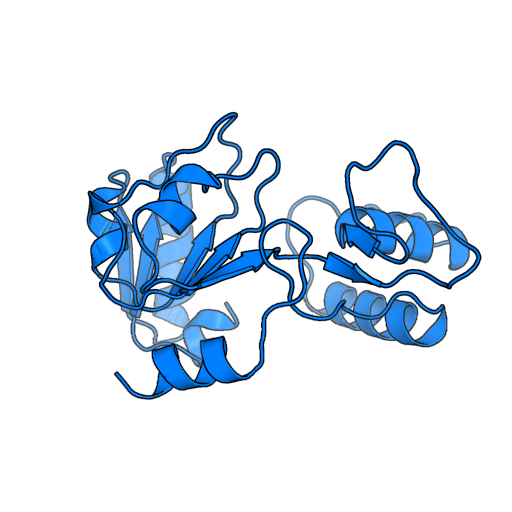 173 LYS A CA 1
ATOM 1342 C C . LYS A 1 173 ? 4.985 -8.767 13.299 1.00 88.38 173 LYS A C 1
ATOM 1344 O O . LYS A 1 173 ? 3.921 -8.348 13.750 1.00 88.38 173 LYS A O 1
ATOM 1349 N N . PHE A 1 174 ? 5.040 -9.558 12.228 1.00 87.06 174 PHE A N 1
ATOM 1350 C CA . PHE A 1 174 ? 3.839 -10.054 11.557 1.00 87.06 174 PHE A CA 1
ATOM 1351 C C . PHE A 1 174 ? 3.107 -11.088 12.425 1.00 87.06 174 PHE A C 1
ATOM 1353 O O . PHE A 1 174 ? 1.879 -11.058 12.511 1.00 87.06 174 PHE A O 1
ATOM 1360 N N . LEU A 1 175 ? 3.853 -11.953 13.122 1.00 84.56 175 LEU A N 1
ATOM 1361 C CA . LEU A 1 175 ? 3.290 -12.967 14.019 1.00 84.56 175 LEU A CA 1
ATOM 1362 C C . LEU A 1 175 ? 2.588 -12.335 15.229 1.00 84.56 175 LEU A C 1
ATOM 1364 O O . LEU A 1 175 ? 1.463 -12.722 15.550 1.00 84.56 175 LEU A O 1
ATOM 1368 N N . GLU A 1 176 ? 3.203 -11.327 15.854 1.00 87.00 176 GLU A N 1
ATOM 1369 C CA . GLU A 1 176 ? 2.631 -10.577 16.985 1.00 87.00 176 GLU A CA 1
ATOM 1370 C C . GLU A 1 176 ? 1.259 -9.975 16.670 1.00 87.00 176 GLU A C 1
ATOM 1372 O O . GLU A 1 176 ? 0.389 -9.935 17.538 1.00 87.00 176 GLU A O 1
ATOM 1377 N N . ILE A 1 177 ? 1.066 -9.511 15.435 1.00 85.62 177 ILE A N 1
ATOM 1378 C CA . ILE A 1 177 ? -0.201 -8.922 14.998 1.00 85.62 177 ILE A CA 1
ATOM 1379 C C . ILE A 1 177 ? -1.218 -9.988 14.620 1.00 85.62 177 ILE A C 1
ATOM 1381 O O . ILE A 1 177 ? -2.380 -9.858 14.972 1.00 85.62 177 ILE A O 1
ATOM 1385 N N . SER A 1 178 ? -0.795 -11.056 13.940 1.00 75.25 178 SER A N 1
ATOM 1386 C CA . SER A 1 178 ? -1.708 -12.131 13.522 1.00 75.25 178 SER A CA 1
ATOM 1387 C C . SER A 1 178 ? -2.249 -12.994 14.671 1.00 75.25 178 SER A C 1
ATOM 1389 O O . SER A 1 178 ? -3.201 -13.743 14.476 1.00 75.25 178 SER A O 1
ATOM 1391 N N . SER A 1 179 ? -1.622 -12.928 15.848 1.00 68.94 179 SER A N 1
ATOM 1392 C CA . SER A 1 179 ? -1.936 -13.760 17.018 1.00 68.94 179 SER A CA 1
ATOM 1393 C C . SER A 1 179 ? -2.876 -13.094 18.031 1.00 68.94 179 SER A C 1
ATOM 1395 O O . SER A 1 179 ? -3.129 -13.669 19.091 1.00 68.94 179 SER A O 1
ATOM 1397 N N . ARG A 1 180 ? -3.380 -11.893 17.731 1.00 59.47 180 ARG A N 1
ATOM 1398 C CA . ARG A 1 180 ? -4.226 -11.071 18.607 1.00 59.47 180 ARG A CA 1
ATOM 1399 C C . ARG A 1 180 ? -5.530 -10.694 17.922 1.00 59.47 180 ARG A C 1
ATOM 1401 O O . ARG A 1 180 ? -6.513 -10.496 18.668 1.00 59.47 180 ARG A O 1
#

InterPro domains:
  IPR006151 Quinate/shikimate 5-dehydrogenase/glutamyl-tRNA reductase [PF01488] (7-84)
  IPR036291 NAD(P)-binding domain superfamily [SSF51735] (3-84)

Organism: NCBI:txid1618450

Foldseek 3Di:
DVVLVVDQEDEAEDDDPVVLVVVQVVSVVSVHHYHYYPDLLVLQVDQEAEDDDADQEADDALNSHHFLHEYEFADVVTNDDPVRCVVRVRYHYWDHQKWFAPQPDDDPVDPADRRIDGNVVLLVVLCVVVVPPDDCDDDHDPVVVVVSQVSCVVRVTHHDAIDDPRHHDDPVSVVSSVVD

Nearest PDB structures (foldseek):
  6t3e-assembly1_A  TM=8.562E-01  e=1.427E-02  Thermococcus litoralis DSM 5473
  6rqa-assembly1_B  TM=8.275E-01  e=4.044E-02  Paracoccus denitrificans PD1222
  3hdj-assembly1_B  TM=7.000E-01  e=7.940E-03  Bordetella pertussis
  8j1c-assembly1_A  TM=7.752E-01  e=9.428E-02  Pseudomonas veronii
  2i99-assembly1_B  TM=5.751E-01  e=1.625E-02  Homo sapiens

Solvent-accessible surface area (backbone atoms only — not comparable to full-atom values): 10468 Å² total; 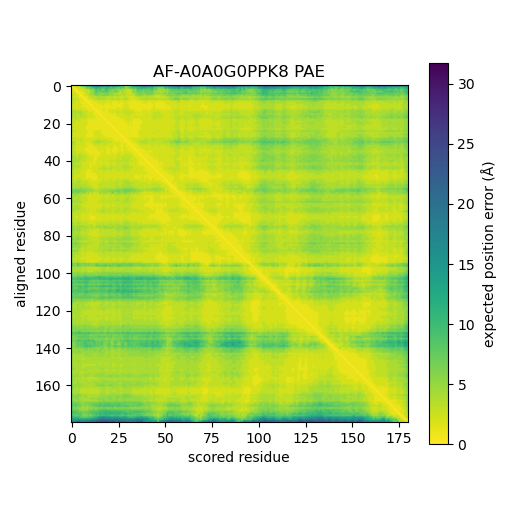per-residue (Å²): 111,73,61,33,77,77,37,74,63,46,80,48,70,48,86,54,65,67,62,44,52,57,48,35,56,59,32,40,78,59,75,10,47,58,47,74,37,71,54,64,67,64,46,35,80,37,62,66,43,75,43,80,54,87,48,88,46,59,74,63,51,74,85,26,50,29,87,47,18,37,34,40,42,53,25,78,49,46,38,64,49,74,67,52,48,72,74,37,76,61,43,47,61,32,54,37,61,42,17,28,39,48,88,91,48,75,61,86,89,48,101,58,49,84,36,47,46,47,40,73,56,50,50,53,51,52,28,61,77,66,70,53,85,72,85,92,66,86,79,86,54,71,69,56,52,52,52,50,54,50,48,17,54,76,75,44,37,32,78,39,81,66,21,34,91,75,36,80,60,60,73,65,62,58,50,64,43,76,76,110

Secondary structure (DSSP, 8-state):
-GGGGT-SEEEEE-S-HHHHHHHHHHHHTTT-EEEEES-GGGGGG-SEEEE----SS----GGGS-TT-EEEE--SS-SS-HHHHHH-TTSEEEE-SEEE--TT---TTS-S-TTEEE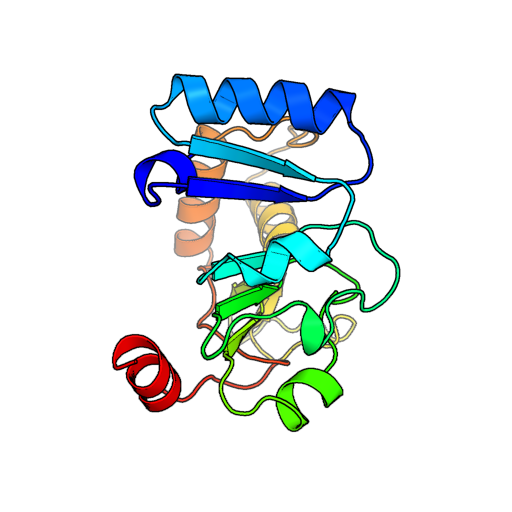HHHHHHHHHHHTT--S---SS--HHHHHHHHHHHHHHT-PBPPPEETTEEPPHHHHHHHHT-

Mean predicted aligned error: 4.06 Å

Sequence (180 aa):
MALALSFDKLVLVGRDAFRLKALQGKVERRGCQAVISSDLVQVRNADVVITATSAPRAIIKSEHLKQSAVVFEVSQPRNVSESLVKQRPDILVIDGSMASVPKNIRFWWMSLPPQHTFGCMAETILQAITNDDRHHVGKVDFSFMGVIAERGRAFGFPAAEFTSFNEKIPPEKFLEISSR